Protein AF-A0AA40DR98-F1 (afdb_monomer_lite)

Radius of gyration: 27.84 Å; chains: 1; bounding box: 82×100×52 Å

Organism: NCBI:txid314023

Secondary structure (DSSP, 8-state):
-HHHHHHHHTT--EEEEEESSPP--GGG--SS-TTSBPPHHHHHHHHHHHHHHHHHHHHTTS-SS-TTEEEEEEE----TTT-STTSSPPEEEEPPPP---EEEEEETTTTEEEEEE----------SS-PPP-STT-EEEEEEE--TTHHHHTTTS----GGGGS-TTEEETT-SSPPPTT-TT---BSS---PPPP---PPP-------------------------------

InterPro domains:
  IPR036523 SurE-like phosphatase/nucleotidase superfamily [SSF64167] (2-154)

pLDDT: mean 71.32, std 23.04, range [28.97, 96.5]

Foldseek 3Di:
DVVCQVCLVVQHEEEAEDEPDDDDDPVPAALAAPQQFGDQVVLSVLLVVLQVVLLVVLCVPHDSAPRQKYKYKYFAHAPRNPDPPARFAAAAEAEDQPDQDFDWDQDPVVRDIDTDRDPDGDDDDDPDQHDDDDDRHHMYMYMDGPPPVVVVCPVPDDDPPRVSSRGPSYHYPPDPDTAGSNGNPDDRGSPDDDDPDRPPPDDPDDDDDDDDDDDDDDDDDDDDDDDDDDDDDDD

Structure (mmCIF, N/CA/C/O backbone):
data_AF-A0AA40DR98-F1
#
_entry.id   AF-A0AA40DR98-F1
#
loop_
_atom_site.group_PDB
_atom_site.id
_atom_site.type_symbol
_atom_site.label_atom_id
_atom_site.label_alt_id
_atom_site.label_comp_id
_atom_site.label_asym_id
_atom_site.label_entity_id
_atom_site.label_seq_id
_atom_site.pdbx_PDB_ins_code
_atom_site.Cartn_x
_atom_site.Cartn_y
_atom_site.Cartn_z
_atom_site.occupancy
_atom_site.B_iso_or_equiv
_atom_site.auth_seq_id
_atom_site.auth_comp_id
_atom_site.auth_asym_id
_atom_site.auth_atom_id
_atom_site.pdbx_PDB_model_num
ATOM 1 N N . MET A 1 1 ? 9.062 6.175 1.399 1.00 86.12 1 MET A N 1
ATOM 2 C CA . MET A 1 1 ? 9.626 6.581 0.094 1.00 86.12 1 MET A CA 1
ATOM 3 C C . MET A 1 1 ? 11.130 6.383 -0.009 1.00 86.12 1 MET A C 1
ATOM 5 O O . MET A 1 1 ? 11.514 5.506 -0.759 1.00 86.12 1 MET A O 1
ATOM 9 N N . GLY A 1 2 ? 11.994 7.099 0.726 1.00 90.69 2 GLY A N 1
ATOM 10 C CA . GLY A 1 2 ? 13.457 7.000 0.524 1.00 90.69 2 GLY A CA 1
ATOM 11 C C . GLY A 1 2 ? 14.035 5.572 0.543 1.00 90.69 2 GLY A C 1
ATOM 12 O O . GLY A 1 2 ? 14.784 5.201 -0.352 1.00 90.69 2 GLY A O 1
ATOM 13 N N . ALA A 1 3 ? 13.613 4.730 1.494 1.00 93.44 3 ALA A N 1
ATOM 14 C CA . ALA A 1 3 ? 14.023 3.319 1.531 1.00 93.44 3 ALA A CA 1
ATOM 15 C C . ALA A 1 3 ? 13.576 2.524 0.288 1.00 93.44 3 ALA A C 1
ATOM 17 O O . ALA A 1 3 ? 14.312 1.679 -0.212 1.00 93.44 3 ALA A O 1
ATOM 18 N N . THR A 1 4 ? 12.383 2.825 -0.228 1.00 94.88 4 THR A N 1
ATOM 19 C CA . THR A 1 4 ? 11.811 2.223 -1.437 1.00 94.88 4 THR A CA 1
ATOM 20 C C . THR A 1 4 ? 12.650 2.574 -2.665 1.00 94.88 4 THR A C 1
ATOM 22 O O . THR A 1 4 ? 12.969 1.679 -3.437 1.00 94.88 4 THR A O 1
ATOM 25 N N . TYR A 1 5 ? 13.083 3.834 -2.801 1.00 92.69 5 TYR A N 1
ATOM 26 C CA . TYR A 1 5 ? 13.987 4.263 -3.878 1.00 92.69 5 TYR A CA 1
ATOM 27 C C . TYR A 1 5 ? 15.291 3.456 -3.872 1.00 92.69 5 TYR A C 1
ATOM 29 O O . TYR A 1 5 ? 15.630 2.817 -4.862 1.00 92.69 5 TYR A O 1
ATOM 37 N N . VAL A 1 6 ? 15.968 3.408 -2.721 1.00 95.25 6 VAL A N 1
ATOM 38 C CA . VAL A 1 6 ? 17.253 2.703 -2.576 1.00 95.25 6 VAL A CA 1
ATOM 39 C C . VAL A 1 6 ? 17.121 1.199 -2.846 1.00 95.25 6 VAL A C 1
ATOM 41 O O . VAL A 1 6 ? 18.038 0.581 -3.383 1.00 95.25 6 VAL A O 1
ATOM 44 N N . ALA A 1 7 ? 15.998 0.582 -2.469 1.00 95.00 7 ALA A N 1
ATOM 45 C CA . ALA A 1 7 ? 15.740 -0.824 -2.770 1.00 95.00 7 ALA A CA 1
ATOM 46 C C . ALA A 1 7 ? 15.598 -1.061 -4.283 1.00 95.00 7 ALA A C 1
ATOM 48 O O . ALA A 1 7 ? 16.242 -1.961 -4.826 1.00 95.00 7 ALA A O 1
ATOM 49 N N . ILE A 1 8 ? 14.825 -0.216 -4.966 1.00 93.19 8 ILE A N 1
ATOM 50 C CA . ILE A 1 8 ? 14.580 -0.325 -6.410 1.00 93.19 8 ILE A CA 1
ATOM 51 C C . ILE A 1 8 ? 15.863 -0.100 -7.210 1.00 93.19 8 ILE A C 1
ATOM 53 O O . ILE A 1 8 ? 16.126 -0.854 -8.143 1.00 93.19 8 ILE A O 1
ATOM 57 N N . GLU A 1 9 ? 16.698 0.866 -6.819 1.00 90.81 9 GLU A N 1
ATOM 58 C CA . GLU A 1 9 ? 18.019 1.096 -7.431 1.00 90.81 9 GLU A CA 1
ATOM 59 C C . GLU A 1 9 ? 18.951 -0.118 -7.314 1.00 90.81 9 GLU A C 1
ATOM 61 O O . GLU A 1 9 ? 19.861 -0.294 -8.120 1.00 90.81 9 GLU A O 1
ATOM 66 N N . ARG A 1 10 ? 18.715 -0.990 -6.328 1.00 92.06 10 ARG A N 1
ATOM 67 C CA . ARG A 1 10 ? 19.431 -2.263 -6.151 1.00 92.06 10 ARG A CA 1
ATOM 68 C C . ARG A 1 10 ? 18.740 -3.440 -6.843 1.00 92.06 10 ARG A C 1
ATOM 70 O O . ARG A 1 10 ? 19.073 -4.590 -6.569 1.00 92.06 10 ARG A O 1
ATOM 77 N N . GLY A 1 11 ? 17.759 -3.172 -7.701 1.00 89.81 11 GLY A N 1
ATOM 78 C CA . GLY A 1 11 ? 16.996 -4.186 -8.422 1.00 89.81 11 GLY A CA 1
ATOM 79 C C . GLY A 1 11 ? 16.003 -4.962 -7.552 1.00 89.81 11 GLY A C 1
ATOM 80 O O . GLY A 1 11 ? 15.489 -5.987 -8.010 1.00 89.81 11 GLY A O 1
ATOM 81 N N . ILE A 1 12 ? 15.722 -4.500 -6.326 1.00 93.12 12 ILE A N 1
ATOM 82 C CA . ILE A 1 12 ? 14.797 -5.139 -5.382 1.00 93.12 12 ILE A CA 1
ATOM 83 C C . ILE A 1 12 ? 13.414 -4.481 -5.522 1.00 93.12 12 ILE A C 1
ATOM 85 O O . ILE A 1 12 ? 13.303 -3.271 -5.317 1.00 93.12 12 ILE A O 1
ATOM 89 N N . PRO A 1 13 ? 12.345 -5.238 -5.840 1.00 92.44 13 PRO A N 1
ATOM 90 C CA . PRO A 1 13 ? 11.000 -4.675 -5.913 1.00 92.44 13 PRO A CA 1
ATOM 91 C C . PRO A 1 13 ? 10.584 -4.146 -4.539 1.00 92.44 13 PRO A C 1
ATOM 93 O O . PRO A 1 13 ? 10.765 -4.821 -3.523 1.00 92.44 13 PRO A O 1
ATOM 96 N N . ALA A 1 14 ? 10.018 -2.941 -4.499 1.00 95.06 14 ALA A N 1
ATOM 97 C CA . ALA A 1 14 ? 9.659 -2.301 -3.242 1.00 95.06 14 ALA A CA 1
ATOM 98 C C . ALA A 1 14 ? 8.331 -1.546 -3.329 1.00 95.06 14 ALA A C 1
ATOM 100 O O . ALA A 1 14 ? 7.977 -0.960 -4.354 1.00 95.06 14 ALA A O 1
ATOM 101 N N . MET A 1 15 ? 7.624 -1.540 -2.199 1.00 95.44 15 MET A N 1
ATOM 102 C CA . MET A 1 15 ? 6.366 -0.830 -2.008 1.00 95.44 15 MET A CA 1
ATOM 103 C C . MET A 1 15 ? 6.471 0.085 -0.787 1.00 95.44 15 MET A C 1
ATOM 105 O O . MET A 1 15 ? 7.082 -0.278 0.220 1.00 95.44 15 MET A O 1
ATOM 109 N N . ALA A 1 16 ? 5.906 1.283 -0.881 1.00 95.06 16 ALA A N 1
ATOM 110 C CA . ALA A 1 16 ? 5.789 2.222 0.223 1.00 95.06 16 ALA A CA 1
ATOM 111 C C . ALA A 1 16 ? 4.323 2.372 0.616 1.00 95.06 16 ALA A C 1
ATOM 113 O O . ALA A 1 16 ? 3.483 2.592 -0.250 1.00 95.06 16 ALA A O 1
ATOM 114 N N . PHE A 1 17 ? 4.043 2.318 1.914 1.00 93.88 17 PHE A N 1
ATOM 115 C CA . PHE A 1 17 ? 2.710 2.552 2.452 1.00 93.88 17 PHE A CA 1
ATOM 116 C C . PHE A 1 17 ? 2.684 3.853 3.243 1.00 93.88 17 PHE A C 1
ATOM 118 O O . PHE A 1 17 ? 3.580 4.120 4.049 1.00 93.88 17 PHE A O 1
ATOM 125 N N . TRP A 1 18 ? 1.635 4.626 3.023 1.00 89.81 18 TRP A N 1
ATOM 126 C CA . TRP A 1 18 ? 1.213 5.749 3.838 1.00 89.81 18 TRP A CA 1
ATOM 127 C C . TRP A 1 18 ? -0.181 5.447 4.391 1.00 89.81 18 TRP A C 1
ATOM 129 O O . TRP A 1 18 ? -0.973 4.764 3.745 1.00 89.81 18 TRP A O 1
ATOM 139 N N . THR A 1 19 ? -0.487 5.935 5.588 1.00 88.69 19 THR A N 1
ATOM 140 C CA . THR A 1 19 ? -1.820 5.822 6.189 1.00 88.69 19 THR A CA 1
ATOM 141 C C . THR A 1 19 ? -2.225 7.148 6.811 1.00 88.69 19 THR A C 1
ATOM 143 O O . THR A 1 19 ? -1.376 7.896 7.295 1.00 88.69 19 THR A O 1
ATOM 146 N N . GLY A 1 20 ? -3.525 7.446 6.780 1.00 83.12 20 GLY A N 1
ATOM 147 C CA . GLY A 1 20 ? -4.096 8.605 7.463 1.00 83.12 20 GLY A CA 1
ATOM 148 C C . GLY A 1 20 ? -4.216 8.441 8.982 1.00 83.12 20 GLY A C 1
ATOM 149 O O . GLY A 1 20 ? -4.426 9.439 9.665 1.00 83.12 20 GLY A O 1
ATOM 150 N N . ASN A 1 21 ? -4.120 7.219 9.518 1.00 89.62 21 ASN A N 1
ATOM 151 C CA . ASN A 1 21 ? -4.216 6.967 10.958 1.00 89.62 21 ASN A CA 1
ATOM 152 C C . ASN A 1 21 ? -2.896 7.279 11.684 1.00 89.62 21 ASN A C 1
ATOM 154 O O . ASN A 1 21 ? -1.811 7.085 11.137 1.00 89.62 21 ASN A O 1
ATOM 158 N N . ASP A 1 22 ? -2.996 7.701 12.946 1.00 87.62 22 ASP A N 1
ATOM 159 C CA . ASP A 1 22 ? -1.830 7.969 13.785 1.00 87.62 22 ASP A CA 1
ATOM 160 C C . ASP A 1 22 ? -1.032 6.696 14.091 1.00 87.62 22 ASP A C 1
ATOM 162 O O . ASP A 1 22 ? -1.573 5.595 14.231 1.00 87.62 22 ASP A O 1
ATOM 166 N N . ALA A 1 23 ? 0.283 6.859 14.237 1.00 86.88 23 ALA A N 1
ATOM 167 C CA . ALA A 1 23 ? 1.151 5.779 14.675 1.00 86.88 23 ALA A CA 1
ATOM 168 C C . ALA A 1 23 ? 0.889 5.448 16.151 1.00 86.88 23 ALA A C 1
ATOM 170 O O . ALA A 1 23 ? 0.927 6.328 17.012 1.00 86.88 23 ALA A O 1
ATOM 171 N N . ILE A 1 24 ? 0.703 4.161 16.446 1.00 88.06 24 ILE A N 1
ATOM 172 C CA . ILE A 1 24 ? 0.538 3.648 17.808 1.00 88.06 24 ILE A CA 1
ATOM 173 C C . ILE A 1 24 ? 1.606 2.597 18.124 1.00 88.06 24 ILE A C 1
ATOM 175 O O . ILE A 1 24 ? 2.051 1.871 17.229 1.00 88.06 24 ILE A O 1
ATOM 179 N N . PRO A 1 25 ? 2.057 2.496 19.386 1.00 89.00 25 PRO A N 1
ATOM 180 C CA . PRO A 1 25 ? 2.975 1.441 19.780 1.00 89.00 25 PRO A CA 1
ATOM 181 C C . PRO A 1 25 ? 2.261 0.086 19.762 1.00 89.00 25 PRO A C 1
ATOM 183 O O . PRO A 1 25 ? 1.098 -0.025 20.145 1.00 89.00 25 PRO A O 1
ATOM 186 N N . TYR A 1 26 ? 2.994 -0.969 19.397 1.00 85.88 26 TYR A N 1
ATOM 187 C CA . TYR A 1 26 ? 2.465 -2.338 19.354 1.00 85.88 26 TYR A CA 1
ATOM 188 C C . TYR A 1 26 ? 1.821 -2.779 20.682 1.00 85.88 26 TYR A C 1
ATOM 190 O O . TYR A 1 26 ? 0.834 -3.505 20.684 1.00 85.88 26 TYR A O 1
ATOM 198 N N . SER A 1 27 ? 2.337 -2.305 21.820 1.00 89.38 27 SER A N 1
ATOM 199 C CA . SER A 1 27 ? 1.794 -2.608 23.151 1.00 89.38 27 SER A CA 1
ATOM 200 C C . SER A 1 27 ? 0.415 -2.000 23.431 1.00 89.38 27 SER A C 1
ATOM 202 O O . SER A 1 27 ? -0.204 -2.363 24.425 1.00 89.38 27 SER A O 1
ATOM 204 N N . SER A 1 28 ? -0.049 -1.062 22.603 1.00 86.88 28 SER A N 1
ATOM 205 C CA . SER A 1 28 ? -1.361 -0.413 22.722 1.00 86.88 28 SER A CA 1
ATOM 206 C C . SER A 1 28 ? -2.365 -0.894 21.673 1.00 86.88 28 SER A C 1
ATOM 208 O O . SER A 1 28 ? -3.462 -0.349 21.609 1.00 86.88 28 SER A O 1
ATOM 210 N N . LEU A 1 29 ? -2.003 -1.899 20.866 1.00 86.88 29 LEU A N 1
ATOM 211 C CA . LEU A 1 29 ? -2.920 -2.505 19.907 1.00 86.88 29 LEU A CA 1
ATOM 212 C C . LEU A 1 29 ? -4.030 -3.246 20.641 1.00 86.88 29 LEU A C 1
ATOM 214 O O . LEU A 1 29 ? -3.769 -4.166 21.421 1.00 86.88 29 LEU A O 1
ATOM 218 N N . ASN A 1 30 ? -5.270 -2.885 20.332 1.00 84.75 30 ASN A N 1
ATOM 219 C CA . ASN A 1 30 ? -6.430 -3.618 20.809 1.00 84.75 30 ASN A CA 1
ATOM 220 C C . ASN A 1 30 ? -6.914 -4.603 19.742 1.00 84.75 30 ASN A C 1
ATOM 222 O O . ASN A 1 30 ? -6.863 -4.337 18.544 1.00 84.75 30 ASN A O 1
ATOM 226 N N . SER A 1 31 ? -7.425 -5.758 20.165 1.00 82.75 31 SER A N 1
ATOM 227 C CA . SER A 1 31 ? -8.086 -6.682 19.235 1.00 82.75 31 SER A CA 1
ATOM 228 C C . SER A 1 31 ? -9.417 -6.119 18.733 1.00 82.75 31 SER A C 1
ATOM 230 O O . SER A 1 31 ? -9.789 -6.365 17.588 1.00 82.75 31 SER A O 1
ATOM 232 N N . SER A 1 32 ? -10.101 -5.334 19.571 1.00 87.00 32 SER A N 1
ATOM 233 C CA . SER A 1 32 ? -11.373 -4.687 19.266 1.00 87.00 32 SER A CA 1
ATOM 234 C C . SER A 1 32 ? -11.393 -3.236 19.735 1.00 87.00 32 SER A C 1
ATOM 236 O O . SER A 1 32 ? -10.967 -2.928 20.847 1.00 87.00 32 SER A O 1
ATOM 238 N N . THR A 1 33 ? -11.968 -2.365 18.915 1.00 87.81 33 THR A N 1
ATOM 239 C CA . THR A 1 33 ? -12.304 -0.979 19.237 1.00 87.81 33 THR A CA 1
ATOM 240 C C . THR A 1 33 ? -13.608 -0.904 20.032 1.00 87.81 33 THR A C 1
ATOM 242 O O . THR A 1 33 ? -14.321 -1.903 20.200 1.00 87.81 33 THR A O 1
ATOM 245 N N . LYS A 1 34 ? -13.965 0.302 20.494 1.00 83.88 34 LYS A N 1
ATOM 246 C CA . LYS A 1 34 ? -15.207 0.562 21.251 1.00 83.88 34 LYS A CA 1
ATOM 247 C C . LYS A 1 34 ? -16.479 0.180 20.495 1.00 83.88 34 LYS A C 1
ATOM 249 O O . LYS A 1 34 ? -17.479 -0.152 21.123 1.00 83.88 34 LYS A O 1
ATOM 254 N N . VAL A 1 35 ? -16.439 0.239 19.168 1.00 85.44 35 VAL A N 1
ATOM 255 C CA . VAL A 1 35 ? -17.573 -0.066 18.285 1.00 85.44 35 VAL A CA 1
ATOM 256 C C . VAL A 1 35 ? -17.555 -1.514 17.770 1.00 85.44 35 VAL A C 1
ATOM 258 O O . VAL A 1 35 ? -18.414 -1.890 16.981 1.00 85.44 35 VAL A O 1
ATOM 261 N N . GLY A 1 36 ? -16.619 -2.350 18.240 1.00 87.50 36 GLY A N 1
ATOM 262 C CA . GLY A 1 36 ? -16.585 -3.789 17.941 1.00 87.50 36 GLY A CA 1
ATOM 263 C C . GLY A 1 36 ? -15.813 -4.183 16.674 1.00 87.50 36 GLY A C 1
ATOM 264 O O . GLY A 1 36 ? -15.877 -5.344 16.253 1.00 87.50 36 GLY A O 1
ATOM 265 N N . PHE A 1 37 ? -15.087 -3.247 16.059 1.00 91.44 37 PHE A N 1
ATOM 266 C CA . PHE A 1 37 ? -14.233 -3.499 14.894 1.00 91.44 37 PHE A CA 1
ATOM 267 C C . PHE A 1 37 ? -12.783 -3.729 15.296 1.00 91.44 37 PHE A C 1
ATOM 269 O O . PHE A 1 37 ? -12.396 -3.479 16.429 1.00 91.44 37 PHE A O 1
ATOM 276 N N . GLN A 1 38 ? -11.966 -4.214 14.370 1.00 92.38 38 GLN A N 1
ATOM 277 C CA . GLN A 1 38 ? -10.522 -4.288 14.573 1.00 92.38 38 GLN A CA 1
ATOM 278 C C . GLN A 1 38 ? -9.898 -2.896 14.682 1.00 92.38 38 GLN A C 1
ATOM 280 O O . GLN A 1 38 ? -10.357 -1.939 14.052 1.00 92.38 38 GLN A O 1
ATOM 285 N N . ASP A 1 39 ? -8.812 -2.812 15.444 1.00 92.69 39 ASP A N 1
ATOM 286 C CA . ASP A 1 39 ? -7.991 -1.608 15.556 1.00 92.69 39 ASP A CA 1
ATOM 287 C C . ASP A 1 39 ? -7.517 -1.123 14.164 1.00 92.69 39 ASP A C 1
ATOM 289 O O . ASP A 1 39 ? -7.130 -1.953 13.324 1.00 92.69 39 ASP A O 1
ATOM 293 N N . PRO A 1 40 ? -7.538 0.198 13.889 1.00 93.50 40 PRO A N 1
ATOM 294 C CA . PRO A 1 40 ? -7.115 0.762 12.608 1.00 93.50 40 PRO A CA 1
ATOM 295 C C . PRO A 1 40 ? -5.734 0.299 12.140 1.00 93.50 40 PRO A C 1
ATOM 297 O O . PRO A 1 40 ? -5.535 0.048 10.949 1.00 93.50 40 PRO A O 1
ATOM 300 N N . ALA A 1 41 ? -4.768 0.149 13.049 1.00 93.06 41 ALA A N 1
ATOM 301 C CA . ALA A 1 41 ? -3.430 -0.320 12.706 1.00 93.06 41 ALA A CA 1
ATOM 302 C C . ALA A 1 41 ? -3.442 -1.796 12.275 1.00 93.06 41 ALA A C 1
ATOM 304 O O . ALA A 1 41 ? -2.721 -2.171 11.347 1.00 93.06 41 ALA A O 1
ATOM 305 N N . THR A 1 42 ? -4.312 -2.616 12.875 1.00 93.31 42 THR A N 1
ATOM 306 C CA . THR A 1 42 ? -4.533 -4.008 12.447 1.00 93.31 42 THR A CA 1
ATOM 307 C C . THR A 1 42 ? -5.127 -4.056 11.041 1.00 93.31 42 THR A C 1
ATOM 309 O O . THR A 1 42 ? -4.632 -4.797 10.188 1.00 93.31 42 THR A O 1
ATOM 312 N N . ILE A 1 43 ? -6.143 -3.236 10.761 1.00 94.12 43 ILE A N 1
ATOM 313 C CA . ILE A 1 43 ? -6.765 -3.149 9.430 1.00 94.12 43 ILE A CA 1
ATOM 314 C C . ILE A 1 43 ? -5.740 -2.686 8.387 1.00 94.12 43 ILE A C 1
ATOM 316 O O . ILE A 1 43 ? -5.589 -3.335 7.351 1.00 94.12 43 ILE A O 1
ATOM 320 N N . ASN A 1 44 ? -4.970 -1.635 8.679 1.00 94.38 44 ASN A N 1
ATOM 321 C CA . ASN A 1 44 ? -3.922 -1.129 7.788 1.00 94.38 44 ASN A CA 1
ATOM 322 C C . ASN A 1 44 ? -2.834 -2.179 7.507 1.00 94.38 44 ASN A C 1
ATOM 324 O O . ASN A 1 44 ? -2.433 -2.361 6.357 1.00 94.38 44 ASN A O 1
ATOM 328 N N . GLY A 1 45 ? -2.395 -2.929 8.523 1.00 94.19 45 GLY A N 1
ATOM 329 C CA . GLY A 1 45 ? -1.441 -4.029 8.348 1.00 94.19 45 GLY A CA 1
ATOM 330 C C . GLY A 1 45 ? -1.992 -5.169 7.482 1.00 94.19 45 GLY A C 1
ATOM 331 O O . GLY A 1 45 ? -1.289 -5.707 6.618 1.00 94.19 45 GLY A O 1
ATOM 332 N N . ARG A 1 46 ? -3.272 -5.516 7.654 1.00 95.38 46 ARG A N 1
ATOM 333 C CA . ARG A 1 46 ? -3.964 -6.504 6.811 1.00 95.38 46 ARG A CA 1
ATOM 334 C C . ARG A 1 46 ? -4.108 -6.035 5.364 1.00 95.38 46 ARG A C 1
ATOM 336 O O . ARG A 1 46 ? -3.876 -6.826 4.457 1.00 95.38 46 ARG A O 1
ATOM 343 N N . LEU A 1 47 ? -4.439 -4.766 5.135 1.00 95.81 47 LEU A N 1
ATOM 344 C CA . LEU A 1 47 ? -4.513 -4.182 3.792 1.00 95.81 47 LEU A CA 1
ATOM 345 C C . LEU A 1 47 ? -3.147 -4.229 3.103 1.00 95.81 47 LEU A C 1
ATOM 347 O O . LEU A 1 47 ? -3.038 -4.718 1.978 1.00 95.81 47 LEU A O 1
ATOM 351 N N . ALA A 1 48 ? -2.097 -3.787 3.799 1.00 96.50 48 ALA A N 1
ATOM 352 C CA . ALA A 1 48 ? -0.740 -3.770 3.267 1.00 96.50 48 ALA A CA 1
ATOM 353 C C . ALA A 1 48 ? -0.241 -5.176 2.904 1.00 96.50 48 ALA A C 1
ATOM 355 O O . ALA A 1 48 ? 0.264 -5.401 1.802 1.00 96.50 48 ALA A O 1
ATOM 356 N N . SER A 1 49 ? -0.428 -6.140 3.810 1.00 96.00 49 SER A N 1
ATOM 357 C CA . SER A 1 49 ? -0.056 -7.535 3.561 1.00 96.00 49 SER A CA 1
ATOM 358 C C . SER A 1 49 ? -0.867 -8.157 2.426 1.00 96.00 49 SER A C 1
ATOM 360 O O . SER A 1 49 ? -0.275 -8.806 1.566 1.00 96.00 49 SER A O 1
ATOM 362 N N . ASN A 1 50 ? -2.181 -7.928 2.363 1.00 96.19 50 ASN A N 1
ATOM 363 C CA . ASN A 1 50 ? -3.013 -8.485 1.298 1.00 96.19 50 ASN A CA 1
ATOM 364 C C . ASN A 1 50 ? -2.616 -7.945 -0.081 1.00 96.19 50 ASN A C 1
ATOM 366 O O . ASN A 1 50 ? -2.495 -8.713 -1.033 1.00 96.19 50 ASN A O 1
ATOM 370 N N . LEU A 1 51 ? -2.335 -6.642 -0.184 1.00 96.06 51 LEU A N 1
ATOM 371 C CA . LEU A 1 51 ? -1.867 -6.051 -1.433 1.00 96.06 51 LEU A CA 1
ATOM 372 C C . LEU A 1 51 ? -0.499 -6.604 -1.846 1.00 96.06 51 LEU A C 1
ATOM 374 O O . LEU A 1 51 ? -0.325 -7.003 -2.996 1.00 96.06 51 LEU A O 1
ATOM 378 N N . ALA A 1 52 ? 0.457 -6.687 -0.917 1.00 95.94 52 ALA A N 1
ATOM 379 C CA . ALA A 1 52 ? 1.769 -7.268 -1.197 1.00 95.94 52 ALA A CA 1
ATOM 380 C C . ALA A 1 52 ? 1.653 -8.723 -1.686 1.00 95.94 52 ALA A C 1
ATOM 382 O O . ALA A 1 52 ? 2.272 -9.091 -2.685 1.00 95.94 52 ALA A O 1
ATOM 383 N N . GLN A 1 53 ? 0.812 -9.532 -1.035 1.00 95.44 53 GLN A N 1
ATOM 384 C CA . GLN A 1 53 ? 0.543 -10.908 -1.456 1.00 95.44 53 GLN A CA 1
ATOM 385 C C . GLN A 1 53 ? -0.126 -10.976 -2.830 1.00 95.44 53 GLN A C 1
ATOM 387 O O . GLN A 1 53 ? 0.218 -11.847 -3.623 1.00 95.44 53 GLN A O 1
ATOM 392 N N . ALA A 1 54 ? -1.023 -10.044 -3.158 1.00 95.50 54 ALA A N 1
ATOM 393 C CA . ALA A 1 54 ? -1.649 -9.988 -4.476 1.00 95.50 54 ALA A CA 1
ATOM 394 C C . ALA A 1 54 ? -0.620 -9.747 -5.595 1.00 95.50 54 ALA A C 1
ATOM 396 O O . ALA A 1 54 ? -0.683 -10.405 -6.634 1.00 95.50 54 ALA A O 1
ATOM 397 N N . PHE A 1 55 ? 0.360 -8.865 -5.375 1.00 94.94 55 PHE A N 1
ATOM 398 C CA . PHE A 1 55 ? 1.475 -8.664 -6.309 1.00 94.94 55 PHE A CA 1
ATOM 399 C C . PHE A 1 55 ? 2.365 -9.910 -6.427 1.00 94.94 55 PHE A C 1
ATOM 401 O O . PHE A 1 55 ? 2.703 -10.316 -7.537 1.00 94.94 55 PHE A O 1
ATOM 408 N N . ILE A 1 56 ? 2.707 -10.555 -5.307 1.00 94.31 56 ILE A N 1
ATOM 409 C CA . ILE A 1 56 ? 3.503 -11.796 -5.304 1.00 94.31 56 ILE A CA 1
ATOM 410 C C . ILE A 1 56 ? 2.777 -12.914 -6.065 1.00 94.31 56 ILE A C 1
ATOM 412 O O . ILE A 1 56 ? 3.375 -13.586 -6.903 1.00 94.31 56 ILE A O 1
ATOM 416 N N . ALA A 1 57 ? 1.479 -13.092 -5.815 1.00 94.56 57 ALA A N 1
ATOM 417 C CA . ALA A 1 57 ? 0.661 -14.096 -6.486 1.00 94.56 57 ALA A CA 1
ATOM 418 C C . ALA A 1 57 ? 0.547 -13.825 -7.993 1.00 94.56 57 ALA A C 1
ATOM 420 O O . ALA A 1 57 ? 0.678 -14.748 -8.794 1.00 94.56 57 ALA A O 1
ATOM 421 N N . LYS A 1 58 ? 0.360 -12.558 -8.389 1.00 92.88 58 LYS A N 1
ATOM 422 C CA . LYS A 1 58 ? 0.326 -12.136 -9.797 1.00 92.88 58 LYS A CA 1
ATOM 423 C C . LYS A 1 58 ? 1.641 -12.429 -10.522 1.00 92.88 58 LYS A C 1
ATOM 425 O O . LYS A 1 58 ? 1.601 -12.780 -11.697 1.00 92.88 58 LYS A O 1
ATOM 430 N N . ALA A 1 59 ? 2.770 -12.305 -9.826 1.00 91.81 59 ALA A N 1
ATOM 431 C CA . ALA A 1 59 ? 4.091 -12.607 -10.366 1.00 91.81 59 ALA A CA 1
ATOM 432 C C . ALA A 1 59 ? 4.291 -14.103 -10.646 1.00 91.81 59 ALA A C 1
ATOM 434 O O . ALA A 1 59 ? 5.039 -14.454 -11.545 1.00 91.81 59 ALA A O 1
ATOM 435 N N . ASN A 1 60 ? 3.626 -14.992 -9.897 1.00 92.12 60 ASN A N 1
ATOM 436 C CA . ASN A 1 60 ? 3.644 -16.441 -10.131 1.00 92.12 60 ASN A CA 1
ATOM 437 C C . ASN A 1 60 ? 5.063 -17.045 -10.274 1.00 92.12 60 ASN A C 1
ATOM 439 O O . ASN A 1 60 ? 5.317 -17.884 -11.134 1.00 92.12 60 ASN A O 1
ATOM 443 N N . GLY A 1 61 ? 6.000 -16.603 -9.428 1.00 90.38 61 GLY A N 1
ATOM 444 C CA . GLY A 1 61 ? 7.403 -17.039 -9.457 1.00 90.38 61 GLY A CA 1
ATOM 445 C C . GLY A 1 61 ? 8.322 -16.189 -10.341 1.00 90.38 61 GLY A C 1
ATOM 446 O O . GLY A 1 61 ? 9.540 -16.279 -10.186 1.00 90.38 61 GLY A O 1
ATOM 447 N N . ASP A 1 62 ? 7.763 -15.323 -11.189 1.00 90.44 62 ASP A N 1
ATOM 448 C CA . ASP A 1 62 ? 8.512 -14.293 -11.905 1.00 90.44 62 ASP A CA 1
ATOM 449 C C . ASP A 1 62 ? 8.788 -13.070 -11.013 1.00 90.44 62 ASP A C 1
ATOM 451 O O . ASP A 1 62 ? 8.456 -13.001 -9.824 1.00 90.44 62 ASP A O 1
ATOM 455 N N . ARG A 1 63 ? 9.439 -12.064 -11.598 1.00 87.62 63 ARG A N 1
ATOM 456 C CA . ARG A 1 63 ? 9.731 -10.796 -10.932 1.00 87.62 63 ARG A CA 1
ATOM 457 C C . ARG A 1 63 ? 8.427 -10.051 -10.596 1.00 87.62 63 ARG A C 1
ATOM 459 O O . ARG A 1 63 ? 7.611 -9.797 -11.472 1.00 87.62 63 ARG A O 1
ATOM 466 N N . VAL A 1 64 ? 8.283 -9.633 -9.333 1.00 91.94 64 VAL A N 1
ATOM 467 C CA . VAL A 1 64 ? 7.063 -8.984 -8.800 1.00 91.94 64 VAL A CA 1
ATOM 468 C C . VAL A 1 64 ? 6.730 -7.650 -9.473 1.00 91.94 64 VAL A C 1
ATOM 470 O O . VAL A 1 64 ? 5.567 -7.345 -9.715 1.00 91.94 64 VAL A O 1
ATOM 473 N N . LEU A 1 65 ? 7.752 -6.851 -9.770 1.00 89.62 65 LEU A N 1
ATOM 474 C CA . LEU A 1 65 ? 7.641 -5.586 -10.494 1.00 89.62 65 LEU A CA 1
ATOM 475 C C . LEU A 1 65 ? 8.787 -5.497 -11.499 1.00 89.62 65 LEU A C 1
ATOM 477 O O . LEU A 1 65 ? 9.871 -5.995 -11.189 1.00 89.62 65 LEU A O 1
ATOM 481 N N . PRO A 1 66 ? 8.611 -4.840 -12.656 1.00 87.25 66 PRO A N 1
ATOM 482 C CA . PRO A 1 66 ? 9.712 -4.608 -13.579 1.00 87.25 66 PRO A CA 1
ATOM 483 C C . PRO A 1 66 ? 10.872 -3.867 -12.900 1.00 87.25 66 PRO A C 1
ATOM 485 O O . PRO A 1 66 ? 10.696 -3.143 -11.919 1.00 87.25 66 PRO A O 1
ATOM 488 N N . GLU A 1 67 ? 12.083 -4.059 -13.410 1.00 85.69 67 GLU A N 1
ATOM 489 C CA . GLU A 1 67 ? 13.264 -3.400 -12.855 1.00 85.69 67 GLU A CA 1
ATOM 490 C C . GLU A 1 67 ? 13.154 -1.875 -12.961 1.00 85.69 67 GLU A C 1
ATOM 492 O O . GLU A 1 67 ? 12.713 -1.342 -13.979 1.00 85.69 67 GLU A O 1
ATOM 497 N N . GLY A 1 68 ? 13.525 -1.173 -11.889 1.00 86.31 68 GLY A N 1
ATOM 498 C CA . GLY A 1 68 ? 13.380 0.278 -11.807 1.00 86.31 68 GLY A CA 1
ATOM 499 C C . GLY A 1 68 ? 11.975 0.760 -11.437 1.00 86.31 68 GLY A C 1
ATOM 500 O O . GLY A 1 68 ? 11.785 1.970 -11.346 1.00 86.31 68 GLY A O 1
ATOM 501 N N . TYR A 1 69 ? 11.006 -0.132 -11.194 1.00 88.25 69 TYR A N 1
ATOM 502 C CA . TYR A 1 69 ? 9.643 0.237 -10.797 1.00 88.25 69 TYR A CA 1
ATOM 503 C C . TYR A 1 69 ? 9.380 -0.004 -9.310 1.00 88.25 69 TYR A C 1
ATOM 505 O O . TYR A 1 69 ? 9.878 -0.953 -8.701 1.00 88.25 69 TYR A O 1
ATOM 513 N N . GLY A 1 70 ? 8.539 0.854 -8.744 1.00 91.81 70 GLY A N 1
ATOM 514 C CA . GLY A 1 70 ? 8.046 0.775 -7.378 1.00 91.81 70 GLY A CA 1
ATOM 515 C C . GLY A 1 70 ? 6.569 1.100 -7.284 1.00 91.81 70 GLY A C 1
ATOM 516 O O . GLY A 1 70 ? 5.972 1.627 -8.222 1.00 91.81 70 GLY A O 1
ATOM 517 N N . VAL A 1 71 ? 5.984 0.809 -6.126 1.00 92.56 71 VAL A N 1
ATOM 518 C CA . VAL A 1 71 ? 4.579 1.120 -5.840 1.00 92.56 71 VAL A CA 1
ATOM 519 C C . VAL A 1 71 ? 4.482 1.983 -4.587 1.00 92.56 71 VAL A C 1
ATOM 521 O O . VAL A 1 71 ? 5.131 1.700 -3.580 1.00 92.56 71 VAL A O 1
ATOM 524 N N . THR A 1 72 ? 3.677 3.036 -4.627 1.00 92.75 72 THR A N 1
ATOM 525 C CA . THR A 1 72 ? 3.234 3.773 -3.442 1.00 92.75 72 THR A CA 1
ATOM 526 C C . THR A 1 72 ? 1.763 3.514 -3.203 1.00 92.75 72 THR A C 1
ATOM 528 O O . THR A 1 72 ? 0.984 3.364 -4.144 1.00 92.75 72 THR A O 1
ATOM 531 N N . VAL A 1 73 ? 1.390 3.441 -1.934 1.00 92.38 73 VAL A N 1
ATOM 532 C CA . VAL A 1 73 ? 0.031 3.137 -1.515 1.00 92.38 73 VAL A CA 1
ATOM 533 C C . VAL A 1 73 ? -0.374 4.120 -0.435 1.00 92.38 73 VAL A C 1
ATOM 535 O O . VAL A 1 73 ? 0.237 4.129 0.633 1.00 92.38 73 VAL A O 1
ATOM 538 N N . ASP A 1 74 ? -1.419 4.894 -0.696 1.00 90.56 74 ASP A N 1
ATOM 539 C CA . ASP A 1 74 ? -2.018 5.791 0.285 1.00 90.56 74 ASP A CA 1
ATOM 540 C C . ASP A 1 74 ? -3.297 5.146 0.818 1.00 90.56 74 ASP A C 1
ATOM 542 O O . ASP A 1 74 ? -4.315 5.049 0.127 1.00 90.56 74 ASP A O 1
ATOM 546 N N . LEU A 1 75 ? -3.231 4.655 2.054 1.00 91.62 75 LEU A N 1
ATOM 547 C CA . LEU A 1 75 ? -4.381 4.131 2.777 1.00 91.62 75 LEU A CA 1
ATOM 548 C C . LEU A 1 75 ? -5.170 5.301 3.393 1.00 91.62 75 LEU A C 1
ATOM 550 O O . LEU A 1 75 ? -4.563 6.194 3.997 1.00 91.62 75 LEU A O 1
ATOM 554 N N . PRO A 1 76 ? -6.511 5.317 3.268 1.00 89.69 76 PRO A N 1
ATOM 555 C CA . PRO A 1 76 ? -7.329 6.364 3.861 1.00 89.69 76 PRO A CA 1
ATOM 556 C C . PRO A 1 76 ? -7.333 6.246 5.388 1.00 89.69 76 PRO A C 1
ATOM 558 O O . PRO A 1 76 ? -6.876 5.260 5.965 1.00 89.69 76 PRO A O 1
ATOM 561 N N . TYR A 1 77 ? -7.891 7.256 6.050 1.00 91.31 77 TYR A N 1
ATOM 562 C CA . TYR A 1 77 ? -8.158 7.173 7.480 1.00 91.31 77 TYR A CA 1
ATOM 563 C C . TYR A 1 77 ? -9.209 6.087 7.755 1.00 91.31 77 TYR A C 1
ATOM 565 O O . TYR A 1 77 ? -10.367 6.222 7.357 1.00 91.31 77 TYR A O 1
ATOM 573 N N . ILE A 1 78 ? -8.809 5.020 8.444 1.00 92.69 78 ILE A N 1
ATOM 574 C CA . ILE A 1 78 ? -9.711 3.950 8.876 1.00 92.69 78 ILE A CA 1
ATOM 575 C C . ILE A 1 78 ? -10.515 4.434 10.085 1.00 92.69 78 ILE A C 1
ATOM 577 O O . ILE A 1 78 ? -9.935 4.833 11.096 1.00 92.69 78 ILE A O 1
ATOM 581 N N . THR A 1 79 ? -11.845 4.393 9.990 1.00 92.12 79 THR A N 1
ATOM 582 C CA . THR A 1 79 ? -12.771 4.952 10.995 1.00 92.12 79 THR A CA 1
ATOM 583 C C . THR A 1 79 ? -13.201 3.942 12.056 1.00 92.12 79 THR A C 1
ATOM 585 O O . THR A 1 79 ? -14.089 4.241 12.848 1.00 92.12 79 THR A O 1
ATOM 588 N N . SER A 1 80 ? -12.574 2.761 12.107 1.00 91.50 80 SER A N 1
ATOM 589 C CA . SER A 1 80 ? -13.015 1.618 12.921 1.00 91.50 80 SER A CA 1
ATOM 590 C C . SER A 1 80 ? -13.064 1.871 14.432 1.00 91.50 80 SER A C 1
ATOM 592 O O . SER A 1 80 ? -13.632 1.062 15.158 1.00 91.50 80 SER A O 1
ATOM 594 N N . GLU A 1 81 ? -12.518 2.984 14.925 1.00 90.50 81 GLU A N 1
ATOM 595 C CA . GLU A 1 81 ? -12.671 3.438 16.313 1.00 90.50 81 GLU A CA 1
ATOM 596 C C . GLU A 1 81 ? -14.057 4.022 16.622 1.00 90.50 81 GLU A C 1
ATOM 598 O O . GLU A 1 81 ? -14.509 3.979 17.769 1.00 90.50 81 GLU A O 1
ATOM 603 N N . THR A 1 82 ? -14.729 4.584 15.615 1.00 90.25 82 THR A N 1
ATOM 604 C CA . THR A 1 82 ? -15.957 5.376 15.778 1.00 90.25 82 THR A CA 1
ATOM 605 C C . THR A 1 82 ? -17.105 4.943 14.868 1.00 90.25 82 THR A C 1
ATOM 607 O O . THR A 1 82 ? -18.257 5.154 15.244 1.00 90.25 82 THR A O 1
ATOM 610 N N . SER A 1 83 ? -16.838 4.343 13.704 1.00 89.12 83 SER A N 1
ATOM 611 C CA . SER A 1 83 ? -17.864 3.916 12.741 1.00 89.12 83 SER A CA 1
ATOM 612 C C . SER A 1 83 ? -17.373 2.815 11.790 1.00 89.12 83 SER A C 1
ATOM 614 O O . SER A 1 83 ? -16.182 2.510 11.718 1.00 89.12 83 SER A O 1
ATOM 616 N N . ASP A 1 84 ? -18.294 2.233 11.020 1.00 88.94 84 ASP A N 1
ATOM 617 C CA . ASP A 1 84 ? -18.011 1.259 9.958 1.00 88.94 84 ASP A CA 1
ATOM 618 C C . ASP A 1 84 ? -17.781 1.888 8.572 1.00 88.94 84 ASP A C 1
ATOM 620 O O . ASP A 1 84 ? -17.469 1.168 7.622 1.00 88.94 84 ASP A O 1
ATOM 624 N N . GLU A 1 85 ? -17.868 3.221 8.467 1.00 88.56 85 GLU A N 1
ATOM 625 C CA . GLU A 1 85 ? -17.841 3.976 7.205 1.00 88.56 85 GLU A CA 1
ATOM 626 C C . GLU A 1 85 ? -16.591 3.718 6.356 1.00 88.56 85 GLU A C 1
ATOM 628 O O . GLU A 1 85 ? -16.678 3.684 5.127 1.00 88.56 85 GLU A O 1
ATOM 633 N N . CYS A 1 86 ? -15.429 3.538 6.993 1.00 90.06 86 CYS A N 1
ATOM 634 C CA . CYS A 1 86 ? -14.207 3.166 6.302 1.00 90.06 86 CYS A CA 1
ATOM 635 C C . CYS A 1 86 ? -13.387 2.122 7.052 1.00 90.06 86 CYS A C 1
ATOM 637 O O . CYS A 1 86 ? -12.527 2.433 7.873 1.00 90.06 86 CYS A O 1
ATOM 639 N N . THR A 1 87 ? -13.655 0.859 6.736 1.00 91.62 87 THR A N 1
ATOM 640 C CA . THR A 1 87 ? -13.058 -0.310 7.401 1.00 91.62 87 THR A CA 1
ATOM 641 C C . THR A 1 87 ? -12.482 -1.339 6.424 1.00 91.62 87 THR A C 1
ATOM 643 O O . THR A 1 87 ? -11.686 -2.188 6.819 1.00 91.62 87 THR A O 1
ATOM 646 N N . ASN A 1 88 ? -12.843 -1.251 5.140 1.00 93.69 88 ASN A N 1
ATOM 647 C CA . ASN A 1 88 ? -12.337 -2.111 4.070 1.00 93.69 88 ASN A CA 1
ATOM 648 C C . ASN A 1 88 ? -12.224 -1.333 2.738 1.00 93.69 88 ASN A C 1
ATOM 650 O O . ASN A 1 88 ? -12.958 -1.627 1.791 1.00 93.69 88 ASN A O 1
ATOM 654 N N . PRO A 1 89 ? -11.356 -0.305 2.662 1.00 92.25 89 PRO A N 1
ATOM 655 C CA . PRO A 1 89 ? -11.215 0.521 1.466 1.00 92.25 89 PRO A CA 1
ATOM 656 C C . PRO A 1 89 ? -10.742 -0.308 0.257 1.00 92.25 89 PRO A C 1
ATOM 658 O O . PRO A 1 89 ? -9.785 -1.074 0.390 1.00 92.25 89 PRO A O 1
ATOM 661 N N . PRO A 1 90 ? -11.374 -0.183 -0.925 1.00 92.81 90 PRO A N 1
ATOM 662 C CA . PRO A 1 90 ? -10.875 -0.749 -2.177 1.00 92.81 90 PRO A CA 1
ATOM 663 C C . PRO A 1 90 ? -9.526 -0.157 -2.575 1.00 92.81 90 PRO A C 1
ATOM 665 O O . PRO A 1 90 ? -9.299 1.042 -2.397 1.00 92.81 90 PRO A O 1
ATOM 668 N N . PHE A 1 91 ? -8.682 -0.961 -3.221 1.00 92.62 91 PHE A N 1
ATOM 669 C CA . PHE A 1 91 ? -7.502 -0.448 -3.911 1.00 92.62 91 PHE A CA 1
ATOM 670 C C . PHE A 1 91 ? -7.874 0.052 -5.300 1.00 92.62 91 PHE A C 1
ATOM 672 O O . PHE A 1 91 ? -8.488 -0.671 -6.086 1.00 92.62 91 PHE A O 1
ATOM 679 N N . VAL A 1 92 ? -7.463 1.273 -5.618 1.00 88.81 92 VAL A N 1
ATOM 680 C CA . VAL A 1 92 ? -7.691 1.892 -6.920 1.00 88.81 92 VAL A CA 1
ATOM 681 C C . VAL A 1 92 ? -6.366 2.359 -7.493 1.00 88.81 92 VAL A C 1
ATOM 683 O O . VAL A 1 92 ? -5.592 3.035 -6.820 1.00 88.81 92 VAL A O 1
ATOM 686 N N . LEU A 1 93 ? -6.106 1.989 -8.743 1.00 87.88 93 LEU A N 1
ATOM 687 C CA . LEU A 1 93 ? -4.952 2.449 -9.491 1.00 87.88 93 LEU A CA 1
ATOM 688 C C . LEU A 1 93 ? -5.086 3.955 -9.713 1.00 87.88 93 LEU A C 1
ATOM 690 O O . LEU A 1 93 ? -6.078 4.422 -10.275 1.00 87.88 93 LEU A O 1
ATOM 694 N N . THR A 1 94 ? -4.079 4.694 -9.274 1.00 82.62 94 THR A N 1
ATOM 695 C CA . THR A 1 94 ? -3.968 6.145 -9.395 1.00 82.62 94 THR A CA 1
ATOM 696 C C . THR A 1 94 ? -2.688 6.532 -10.111 1.00 82.62 94 THR A C 1
ATOM 698 O O . THR A 1 94 ? -1.724 5.766 -10.181 1.00 82.62 94 THR A O 1
ATOM 701 N N . ARG A 1 95 ? -2.658 7.759 -10.623 1.00 74.88 95 ARG A N 1
ATOM 702 C CA . ARG A 1 95 ? -1.419 8.428 -11.002 1.00 74.88 95 ARG A CA 1
ATOM 703 C C . ARG A 1 95 ? -1.041 9.418 -9.902 1.00 74.88 95 ARG A C 1
ATOM 705 O O . ARG A 1 95 ? -1.912 10.086 -9.352 1.00 74.88 95 ARG A O 1
ATOM 712 N N . SER A 1 96 ? 0.256 9.553 -9.618 1.00 66.12 96 SER A N 1
ATOM 713 C CA . SER A 1 96 ? 0.731 10.646 -8.765 1.00 66.12 96 SER A CA 1
ATOM 714 C C . SER A 1 96 ? 0.380 11.973 -9.429 1.00 66.12 96 SER A C 1
ATOM 716 O O . SER A 1 96 ? 0.822 12.247 -10.549 1.00 66.12 96 SER A O 1
ATOM 718 N N . THR A 1 97 ? -0.369 12.818 -8.732 1.00 59.53 97 THR A N 1
ATOM 719 C CA . THR A 1 97 ? -0.418 14.240 -9.065 1.00 59.53 97 THR A CA 1
ATOM 720 C C . THR A 1 97 ? 0.943 14.842 -8.737 1.00 59.53 97 THR A C 1
ATOM 722 O O . THR A 1 97 ? 1.588 14.420 -7.771 1.00 59.53 97 THR A O 1
ATOM 725 N N . GLN A 1 98 ? 1.418 15.786 -9.548 1.00 49.31 98 GLN A N 1
ATOM 726 C CA . GLN A 1 98 ? 2.623 16.525 -9.189 1.00 49.31 98 GLN A CA 1
ATOM 727 C C . GLN A 1 98 ? 2.402 17.307 -7.884 1.00 49.31 98 GLN A C 1
ATOM 729 O O . GLN A 1 98 ? 1.275 17.611 -7.494 1.00 49.31 98 GLN A O 1
ATOM 734 N N . ASP A 1 99 ? 3.519 17.546 -7.210 1.00 50.59 99 ASP A N 1
ATOM 735 C CA . ASP A 1 99 ? 3.686 17.948 -5.817 1.00 50.59 99 ASP A CA 1
ATOM 736 C C . ASP A 1 99 ? 2.676 18.987 -5.283 1.00 50.59 99 ASP A C 1
ATOM 738 O O . ASP A 1 99 ? 2.355 19.990 -5.932 1.00 50.59 99 ASP A O 1
ATOM 742 N N . LEU A 1 100 ? 2.267 18.818 -4.020 1.00 48.84 100 LEU A N 1
ATOM 743 C CA . LEU A 1 100 ? 1.715 19.915 -3.222 1.00 48.84 100 LEU A CA 1
ATOM 744 C C . LEU A 1 100 ? 2.883 20.827 -2.839 1.00 48.84 100 LEU A C 1
ATOM 746 O O . LEU A 1 100 ? 3.431 20.731 -1.741 1.00 48.84 100 LEU A O 1
ATOM 750 N N . GLY A 1 101 ? 3.290 21.692 -3.769 1.00 47.09 101 GLY A N 1
ATOM 751 C CA . GLY A 1 101 ? 4.403 22.613 -3.570 1.00 47.09 101 GLY A CA 1
ATOM 752 C C . GLY A 1 101 ? 4.264 23.378 -2.252 1.00 47.09 101 GLY A C 1
ATOM 753 O O . GLY A 1 101 ? 3.360 24.196 -2.071 1.00 47.09 101 GLY A O 1
ATOM 754 N N . VAL A 1 102 ? 5.174 23.120 -1.311 1.00 53.78 102 VAL A N 1
ATOM 755 C CA . VAL A 1 102 ? 5.266 23.901 -0.078 1.00 53.78 102 VAL A CA 1
ATOM 756 C C . VAL A 1 102 ? 5.924 25.226 -0.434 1.00 53.78 102 VAL A C 1
ATOM 758 O O . VAL A 1 102 ? 7.117 25.272 -0.732 1.00 53.78 102 VAL A O 1
ATOM 761 N N . LYS A 1 103 ? 5.169 26.326 -0.385 1.00 60.59 103 LYS A N 1
ATOM 762 C CA . LYS A 1 103 ? 5.774 27.654 -0.493 1.00 60.59 103 LYS A CA 1
ATOM 763 C C . LYS A 1 103 ? 6.471 27.979 0.822 1.00 60.59 103 LYS A C 1
ATOM 765 O O . LYS A 1 103 ? 5.933 27.768 1.906 1.00 60.59 103 LYS A O 1
ATOM 770 N N . VAL A 1 104 ? 7.684 28.501 0.737 1.00 64.56 104 VAL A N 1
ATOM 771 C CA . VAL A 1 104 ? 8.431 28.978 1.899 1.00 64.56 104 VAL A CA 1
ATOM 772 C C . VAL A 1 104 ? 8.677 30.465 1.693 1.00 64.56 104 VAL A C 1
ATOM 774 O O . VAL A 1 104 ? 9.184 30.865 0.649 1.00 64.56 104 VAL A O 1
ATOM 777 N N . ALA A 1 105 ? 8.284 31.288 2.662 1.00 75.31 105 ALA A N 1
ATOM 778 C CA . ALA A 1 105 ? 8.466 32.734 2.607 1.00 75.31 105 ALA A CA 1
ATOM 779 C C . ALA A 1 105 ? 9.507 33.170 3.637 1.00 75.31 105 ALA A C 1
ATOM 781 O O . ALA A 1 105 ? 9.410 32.826 4.815 1.00 75.31 105 ALA A O 1
ATOM 782 N N . TYR A 1 106 ? 10.504 33.934 3.201 1.00 76.50 106 TYR A N 1
ATOM 783 C CA . TYR A 1 106 ? 11.491 34.524 4.098 1.00 76.50 106 TYR A CA 1
ATOM 784 C C . TYR A 1 106 ? 10.888 35.724 4.837 1.00 76.50 106 TYR A C 1
ATOM 786 O O . TYR A 1 106 ? 10.407 36.669 4.209 1.00 76.50 106 TYR A O 1
ATOM 794 N N . ASN A 1 107 ? 10.908 35.706 6.171 1.00 81.44 107 ASN A N 1
ATOM 795 C CA . ASN A 1 107 ? 10.479 36.841 6.980 1.00 81.44 107 ASN A CA 1
ATOM 796 C C . ASN A 1 107 ? 11.688 37.707 7.360 1.00 81.44 107 ASN A C 1
ATOM 798 O O . ASN A 1 107 ? 12.436 37.385 8.281 1.00 81.44 107 ASN A O 1
ATOM 802 N N . HIS A 1 108 ? 11.827 38.856 6.696 1.00 79.12 108 HIS A N 1
ATOM 803 C CA . HIS A 1 108 ? 12.919 39.810 6.926 1.00 79.12 108 HIS A CA 1
ATOM 804 C C . HIS A 1 108 ? 12.971 40.401 8.345 1.00 79.12 108 HIS A C 1
ATOM 806 O 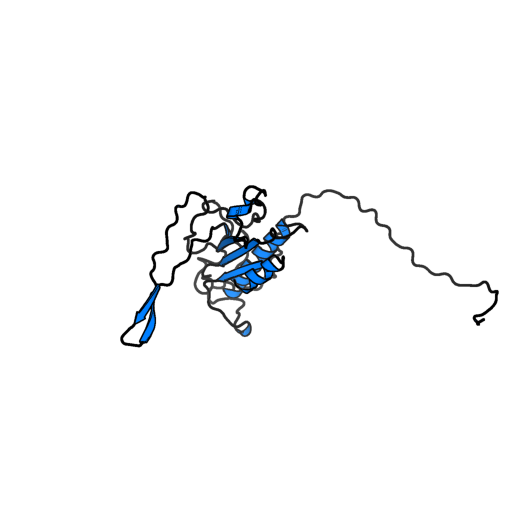O . HIS A 1 108 ? 14.025 40.876 8.754 1.00 79.12 108 HIS A O 1
ATOM 812 N N . LYS A 1 109 ? 11.866 40.395 9.106 1.00 85.06 109 LYS A N 1
ATOM 813 C CA . LYS A 1 109 ? 11.841 40.931 10.480 1.00 85.06 109 LYS A CA 1
ATOM 8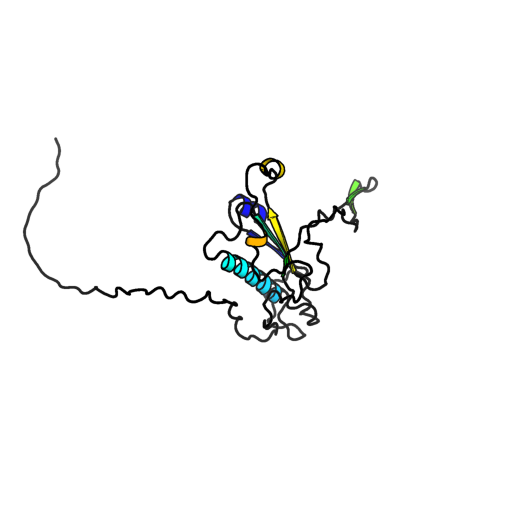14 C C . LYS A 1 109 ? 12.332 39.922 11.511 1.00 85.06 109 LYS A C 1
ATOM 816 O O . LYS A 1 109 ? 12.971 40.314 12.478 1.00 85.06 109 LYS A O 1
ATOM 821 N N . SER A 1 110 ? 12.009 38.645 11.324 1.00 83.50 110 SER A N 1
ATOM 822 C CA . SER A 1 110 ? 12.425 37.574 12.238 1.00 83.50 110 SER A CA 1
ATOM 823 C C . SER A 1 110 ? 13.671 36.825 11.763 1.00 83.50 110 SER A C 1
ATOM 825 O O . SER A 1 110 ? 14.201 36.010 12.510 1.00 83.50 110 SER A O 1
ATOM 827 N N . GLY A 1 111 ? 14.132 37.068 10.532 1.00 86.12 111 GLY A N 1
ATOM 828 C CA . GLY A 1 111 ? 15.302 36.416 9.941 1.00 86.12 111 GLY A CA 1
ATOM 829 C C . GLY A 1 111 ? 15.108 34.928 9.630 1.00 86.12 111 GLY A C 1
ATOM 830 O O . GLY A 1 111 ? 16.080 34.247 9.315 1.00 86.12 111 GLY A O 1
ATOM 831 N N . VAL A 1 112 ? 13.876 34.415 9.713 1.00 86.38 112 VAL A N 1
ATOM 832 C CA . VAL A 1 112 ? 13.560 32.990 9.534 1.00 86.38 112 VAL A CA 1
ATOM 833 C C . VAL A 1 112 ? 12.605 32.759 8.368 1.00 86.38 112 VAL A C 1
ATOM 835 O O . VAL A 1 112 ? 11.808 33.622 7.997 1.00 86.38 112 VAL A O 1
ATOM 838 N N . PHE A 1 113 ? 12.683 31.562 7.795 1.00 81.19 113 PHE A N 1
ATOM 839 C CA . PHE A 1 113 ? 11.754 31.085 6.782 1.00 81.19 113 PHE A CA 1
ATOM 840 C C . PHE A 1 113 ? 10.475 30.546 7.430 1.00 81.19 113 PHE A C 1
ATOM 842 O O . PHE A 1 113 ? 10.532 29.690 8.310 1.00 81.19 113 PHE A O 1
ATOM 849 N N . ASN A 1 114 ? 9.321 31.006 6.954 1.00 76.94 114 ASN A N 1
ATOM 850 C CA . ASN A 1 114 ? 8.013 30.512 7.358 1.00 76.94 114 ASN A CA 1
ATOM 851 C C . ASN A 1 114 ? 7.448 29.586 6.281 1.00 76.94 114 ASN A C 1
ATOM 853 O O . ASN A 1 114 ? 7.425 29.923 5.094 1.00 76.94 114 ASN A O 1
ATOM 857 N N . ARG A 1 115 ? 6.943 28.428 6.707 1.00 62.44 115 ARG A N 1
ATOM 858 C CA . ARG A 1 115 ? 6.181 27.529 5.839 1.00 62.44 115 ARG A CA 1
ATOM 859 C C . ARG A 1 115 ? 4.833 28.177 5.513 1.00 62.44 115 ARG A C 1
ATOM 861 O O . ARG A 1 115 ? 4.042 28.434 6.415 1.00 62.44 115 ARG A O 1
ATOM 868 N N . MET A 1 116 ? 4.559 28.403 4.233 1.00 57.56 116 MET A N 1
ATOM 869 C CA . MET A 1 116 ? 3.248 28.794 3.722 1.00 57.56 116 MET A CA 1
ATOM 870 C C . MET A 1 116 ? 2.637 27.605 2.979 1.00 57.56 116 MET A C 1
ATOM 872 O O . MET A 1 116 ? 3.084 27.221 1.901 1.00 57.56 116 MET A O 1
ATOM 876 N N . HIS A 1 117 ? 1.606 26.997 3.557 1.00 47.75 117 HIS A N 1
ATOM 877 C CA . HIS A 1 117 ? 0.824 25.985 2.854 1.00 47.75 117 HIS A CA 1
ATOM 878 C C . HIS A 1 117 ? -0.127 26.692 1.878 1.00 47.75 117 HIS A C 1
ATOM 880 O O . HIS A 1 117 ? -1.009 27.430 2.313 1.00 47.75 117 HIS A O 1
ATOM 886 N N . THR A 1 118 ? 0.051 26.513 0.568 1.00 50.88 118 THR A N 1
ATOM 887 C CA . THR A 1 118 ? -0.926 26.977 -0.429 1.00 50.88 118 THR A CA 1
ATOM 888 C C . THR A 1 118 ? -1.704 25.785 -0.959 1.00 50.88 118 THR A C 1
ATOM 890 O O . THR A 1 118 ? -1.159 24.981 -1.704 1.00 50.88 118 THR A O 1
ATOM 893 N N . GLY A 1 119 ? -2.977 25.678 -0.576 1.00 44.50 119 GLY A N 1
ATOM 894 C CA . GLY A 1 119 ? -3.872 24.564 -0.912 1.00 44.50 119 GLY A CA 1
ATOM 895 C C . GLY A 1 119 ? -4.374 24.525 -2.361 1.00 44.50 119 GLY A C 1
ATOM 896 O O . GLY A 1 119 ? -5.512 24.138 -2.585 1.00 44.50 119 GLY A O 1
ATOM 897 N N . THR A 1 120 ? -3.577 24.943 -3.347 1.00 42.72 120 THR A N 1
ATOM 898 C CA . THR A 1 120 ? -3.937 24.791 -4.769 1.00 42.72 120 THR A CA 1
ATOM 899 C C . THR A 1 120 ? -2.776 24.130 -5.498 1.00 42.72 120 THR A C 1
ATOM 901 O O . THR A 1 120 ? -1.749 24.754 -5.760 1.00 42.72 120 THR A O 1
ATOM 904 N N . GLY A 1 121 ? -2.921 22.821 -5.715 1.00 42.81 121 GLY A N 1
ATOM 905 C CA . GLY A 1 121 ? -1.992 22.008 -6.491 1.00 42.81 121 GLY A CA 1
ATOM 906 C C . GLY A 1 121 ? -1.914 22.476 -7.943 1.00 42.81 121 GLY A C 1
ATOM 907 O O . GLY A 1 121 ? -2.835 23.102 -8.470 1.00 42.81 121 GLY A O 1
ATOM 908 N N . TYR A 1 122 ? -0.777 22.197 -8.566 1.00 35.25 122 TYR A N 1
ATOM 909 C CA . TYR A 1 122 ? -0.522 22.452 -9.976 1.00 35.25 122 TYR A CA 1
ATOM 910 C C . TYR A 1 122 ? -1.383 21.484 -10.808 1.00 35.25 122 TYR A C 1
ATOM 912 O O . TYR A 1 122 ? -1.203 20.271 -10.725 1.00 35.25 122 TYR A O 1
ATOM 920 N N . ASN A 1 123 ? -2.355 22.005 -11.560 1.00 42.84 123 ASN A N 1
ATOM 921 C CA . ASN A 1 123 ? -3.137 21.209 -12.504 1.00 42.84 123 ASN A CA 1
ATOM 922 C C . ASN A 1 123 ? -2.288 20.990 -13.758 1.00 42.84 123 ASN A C 1
ATOM 924 O O . ASN A 1 123 ? -2.104 21.925 -14.535 1.00 42.84 123 ASN A O 1
ATOM 928 N N . GLU A 1 124 ? -1.779 19.779 -13.960 1.00 41.16 124 GLU A N 1
ATOM 929 C CA . GLU A 1 124 ? -1.298 19.379 -15.281 1.00 41.16 124 GLU A CA 1
ATOM 930 C C . GLU A 1 124 ? -2.428 18.700 -16.048 1.00 41.16 124 GLU A C 1
ATOM 932 O O . GLU A 1 124 ? -3.119 17.840 -15.505 1.00 41.16 124 GLU A O 1
ATOM 937 N N . ASP A 1 125 ? -2.603 19.129 -17.298 1.00 37.88 125 ASP A N 1
ATOM 938 C CA . ASP A 1 125 ? -3.574 18.627 -18.268 1.00 37.88 125 ASP A CA 1
ATOM 939 C C . ASP A 1 125 ? -3.639 17.093 -18.291 1.00 37.88 125 ASP A C 1
ATOM 941 O O . ASP A 1 125 ? -2.707 16.396 -18.705 1.00 37.88 125 ASP A O 1
ATOM 945 N N . ASP A 1 126 ? -4.783 16.575 -17.852 1.00 40.81 126 ASP A N 1
ATOM 946 C CA . ASP A 1 126 ? -5.047 15.157 -17.666 1.00 40.81 126 ASP A CA 1
ATOM 947 C C . ASP A 1 126 ? -5.844 14.621 -18.865 1.00 40.81 126 ASP A C 1
ATOM 949 O O . ASP A 1 126 ? -7.039 14.871 -19.013 1.00 40.81 126 ASP A O 1
ATOM 953 N N . THR A 1 127 ? -5.180 13.889 -19.762 1.00 35.62 127 THR A N 1
ATOM 954 C CA . THR A 1 127 ? -5.858 13.064 -20.786 1.00 35.62 127 THR A CA 1
ATOM 955 C C . THR A 1 127 ? -5.536 11.580 -20.649 1.00 35.62 127 THR A C 1
ATOM 957 O O . THR A 1 127 ? -5.832 10.802 -21.552 1.00 35.62 127 THR A O 1
ATOM 960 N N . ASN A 1 128 ? -4.979 11.143 -19.514 1.00 40.34 128 ASN A N 1
ATOM 961 C CA . ASN A 1 128 ? -4.605 9.744 -19.324 1.00 40.34 128 ASN A CA 1
ATOM 962 C C . ASN A 1 128 ? -5.309 9.129 -18.108 1.00 40.34 128 ASN A C 1
ATOM 964 O O . ASN A 1 128 ? -4.671 8.901 -17.090 1.00 40.34 128 ASN A O 1
ATOM 968 N N . THR A 1 129 ? -6.624 8.908 -18.255 1.00 42.69 129 THR A N 1
ATOM 969 C CA . THR A 1 129 ? -7.561 7.937 -17.619 1.00 42.69 129 THR A CA 1
ATOM 970 C C . THR A 1 129 ? -7.454 7.545 -16.135 1.00 42.69 129 THR A C 1
ATOM 972 O O . THR A 1 129 ? -8.302 6.795 -15.659 1.00 42.69 129 THR A O 1
ATOM 975 N N . VAL A 1 130 ? -6.477 8.015 -15.370 1.00 44.97 130 VAL A N 1
ATOM 976 C CA . VAL A 1 130 ? -6.208 7.584 -13.999 1.00 44.97 130 VAL A CA 1
ATOM 977 C C . VAL A 1 130 ? -6.211 8.816 -13.094 1.00 44.97 130 VAL A C 1
ATOM 979 O O . VAL A 1 130 ? -5.171 9.267 -12.622 1.00 44.97 130 VAL A O 1
ATOM 982 N N . GLY A 1 131 ? -7.402 9.392 -12.907 1.00 45.56 131 GLY A N 1
ATOM 983 C CA . GLY A 1 131 ? -7.582 10.667 -12.205 1.00 45.56 131 GLY A CA 1
ATOM 984 C C . GLY A 1 131 ? -7.220 10.633 -10.715 1.00 45.56 131 GLY A C 1
ATOM 985 O O . GLY A 1 131 ? -7.046 9.567 -10.116 1.00 45.56 131 GLY A O 1
ATOM 986 N N . THR A 1 132 ? -7.154 11.814 -10.101 1.00 51.09 132 THR A N 1
ATOM 987 C CA . THR A 1 132 ? -6.961 12.007 -8.656 1.00 51.09 132 THR A CA 1
ATOM 988 C C . THR A 1 132 ? -8.116 11.377 -7.874 1.00 51.09 132 THR A C 1
ATOM 990 O O . THR A 1 132 ? -9.285 11.694 -8.102 1.00 51.09 132 THR A O 1
ATOM 993 N N . VAL A 1 133 ? -7.814 10.473 -6.944 1.00 53.25 133 VAL A N 1
ATOM 994 C CA . VAL A 1 133 ? -8.831 9.826 -6.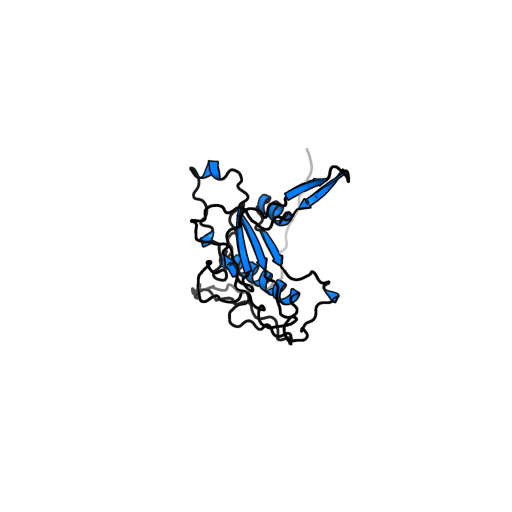107 1.00 53.25 133 VAL A CA 1
ATOM 995 C C . VAL A 1 133 ? -9.287 10.791 -5.016 1.00 53.25 133 VAL A C 1
ATOM 997 O O . VAL A 1 133 ? -8.500 11.212 -4.175 1.00 53.25 133 VAL A O 1
ATOM 1000 N N . ASN A 1 134 ? -10.576 11.131 -5.028 1.00 52.50 134 ASN A N 1
ATOM 1001 C CA . ASN A 1 134 ? -11.245 11.771 -3.898 1.00 52.50 134 ASN A CA 1
ATOM 1002 C C . ASN A 1 134 ? -12.595 11.103 -3.577 1.00 52.50 134 ASN A C 1
ATOM 1004 O O . ASN A 1 134 ? -13.659 11.634 -3.900 1.00 52.50 134 ASN A O 1
ATOM 1008 N N . PRO A 1 135 ? -12.567 9.902 -2.977 1.00 56.03 135 PRO A N 1
ATOM 1009 C CA . PRO A 1 135 ? -13.593 9.526 -2.002 1.00 56.03 135 PRO A CA 1
ATOM 1010 C C . PRO A 1 135 ? -12.981 9.145 -0.651 1.00 56.03 135 PRO A C 1
ATOM 1012 O O . PRO A 1 135 ? -11.879 8.610 -0.569 1.00 56.03 135 PRO A O 1
ATOM 1015 N N . LYS A 1 136 ? -13.752 9.361 0.420 1.00 70.62 136 LYS A N 1
ATOM 1016 C CA . LYS A 1 136 ? -13.337 9.220 1.829 1.00 70.62 136 LYS A CA 1
ATOM 1017 C C . LYS A 1 136 ? -12.852 7.818 2.250 1.00 70.62 136 LYS A C 1
ATOM 1019 O O . LYS A 1 136 ? -12.351 7.684 3.358 1.00 70.62 136 LYS A O 1
ATOM 1024 N N . CYS A 1 137 ? -12.995 6.795 1.402 1.00 86.88 137 CYS A N 1
ATOM 1025 C CA . CYS A 1 137 ? -12.607 5.421 1.721 1.00 86.88 137 CYS A CA 1
ATOM 1026 C C . CYS A 1 137 ? -12.068 4.627 0.518 1.00 86.88 137 CYS A C 1
ATOM 1028 O O . CYS A 1 137 ? -12.461 3.486 0.293 1.00 86.88 137 CYS A O 1
ATOM 1030 N N . LEU A 1 138 ? -11.191 5.228 -0.285 1.00 89.00 138 LEU A N 1
ATOM 1031 C CA . LEU A 1 138 ? -10.422 4.501 -1.300 1.00 89.00 138 LEU A CA 1
ATOM 1032 C C . LEU A 1 138 ? -8.937 4.509 -0.941 1.00 89.00 138 LEU A C 1
ATOM 1034 O O . LEU A 1 138 ? -8.430 5.504 -0.425 1.00 89.00 138 LEU A O 1
ATOM 1038 N N . SER A 1 139 ? -8.247 3.414 -1.244 1.00 90.62 139 SER A N 1
ATOM 1039 C CA . SER A 1 139 ? -6.793 3.311 -1.148 1.00 90.62 139 SER A CA 1
ATOM 1040 C C . SER A 1 139 ? -6.167 3.562 -2.513 1.00 90.62 139 SER A C 1
ATOM 1042 O O . SER A 1 139 ? -6.404 2.805 -3.456 1.00 90.62 139 SER A O 1
ATOM 1044 N N . ALA A 1 140 ? -5.367 4.618 -2.626 1.00 89.19 140 ALA A N 1
ATOM 1045 C CA . ALA A 1 140 ? -4.713 4.982 -3.875 1.00 89.19 140 ALA A CA 1
ATOM 1046 C C . ALA A 1 140 ? -3.447 4.139 -4.064 1.00 89.19 140 ALA A C 1
ATOM 1048 O O . ALA A 1 140 ? -2.590 4.103 -3.184 1.00 89.19 140 ALA A O 1
ATOM 1049 N N . VAL A 1 141 ? -3.326 3.451 -5.196 1.00 90.69 141 VAL A N 1
ATOM 1050 C CA . VAL A 1 141 ? -2.156 2.648 -5.568 1.00 90.69 141 VAL A CA 1
ATOM 1051 C C . VAL A 1 141 ? -1.512 3.295 -6.779 1.00 90.69 141 VAL A C 1
ATOM 1053 O O . VAL A 1 141 ? -2.081 3.283 -7.866 1.00 90.69 141 VAL A O 1
ATOM 1056 N N . THR A 1 142 ? -0.311 3.832 -6.615 1.00 88.00 142 THR A N 1
ATOM 1057 C CA . THR A 1 142 ? 0.428 4.486 -7.694 1.00 88.00 142 THR A CA 1
ATOM 1058 C C . THR A 1 142 ? 1.691 3.706 -8.006 1.00 88.00 142 THR A C 1
ATOM 1060 O O . THR A 1 142 ? 2.498 3.430 -7.123 1.00 88.00 142 THR A O 1
ATOM 1063 N N . VAL A 1 143 ? 1.902 3.383 -9.278 1.00 88.25 143 VAL A N 1
ATOM 1064 C CA . VAL A 1 143 ? 3.183 2.841 -9.738 1.00 88.25 143 VAL A CA 1
ATOM 1065 C C . VAL A 1 143 ? 4.075 3.984 -10.202 1.00 88.25 143 VAL A C 1
ATOM 1067 O O . VAL A 1 143 ? 3.629 4.873 -10.927 1.00 88.25 143 VAL A O 1
ATOM 1070 N N . PHE A 1 144 ? 5.344 3.950 -9.811 1.00 86.81 144 PHE A N 1
ATOM 1071 C CA . PHE A 1 144 ? 6.361 4.904 -10.237 1.00 86.81 144 PHE A CA 1
ATOM 1072 C C . PHE A 1 144 ? 7.592 4.178 -10.784 1.00 86.81 144 PHE A C 1
ATOM 1074 O O . PHE A 1 144 ? 7.810 3.001 -10.496 1.00 86.81 144 PHE A O 1
ATOM 1081 N N . ALA A 1 145 ? 8.401 4.889 -11.567 1.00 85.88 145 ALA A N 1
ATOM 1082 C CA . ALA A 1 145 ? 9.649 4.383 -12.127 1.00 85.88 145 ALA A CA 1
ATOM 1083 C C . ALA A 1 145 ? 10.817 5.318 -11.787 1.00 85.88 145 ALA A C 1
ATOM 1085 O O . ALA A 1 145 ? 10.635 6.532 -11.697 1.00 85.88 145 ALA A O 1
ATOM 1086 N N . LEU A 1 146 ? 12.013 4.747 -11.635 1.00 82.94 146 LEU A N 1
ATOM 1087 C CA . LEU A 1 146 ? 13.278 5.449 -11.385 1.00 82.94 146 LEU A CA 1
ATOM 1088 C C . LEU A 1 146 ? 14.121 5.634 -12.651 1.00 82.94 146 LEU A C 1
ATOM 1090 O O . LEU A 1 146 ? 15.338 5.779 -12.579 1.00 82.94 146 LEU A O 1
ATOM 1094 N N . ASP A 1 147 ? 13.489 5.632 -13.824 1.00 75.25 147 ASP A N 1
ATOM 1095 C CA . ASP A 1 147 ? 14.163 5.966 -15.077 1.00 75.25 147 ASP A CA 1
ATOM 1096 C C . ASP A 1 147 ? 13.996 7.459 -15.381 1.00 75.25 147 ASP A C 1
ATOM 1098 O O . ASP A 1 147 ? 13.126 7.877 -16.148 1.00 75.25 147 ASP A O 1
ATOM 1102 N N . TYR A 1 148 ? 14.841 8.280 -14.757 1.00 71.44 148 TYR A N 1
ATOM 1103 C CA . TYR A 1 148 ? 14.870 9.728 -14.993 1.00 71.44 148 TYR A CA 1
ATOM 1104 C C . TYR A 1 148 ? 15.312 10.096 -16.425 1.00 71.44 148 TYR A C 1
ATOM 1106 O O . TYR A 1 148 ? 15.030 11.202 -16.886 1.00 71.44 148 TYR A O 1
ATOM 1114 N N . ASP A 1 149 ? 15.920 9.157 -17.160 1.00 63.72 149 ASP A N 1
ATOM 1115 C CA . ASP A 1 149 ? 16.323 9.315 -18.562 1.00 63.72 149 ASP A CA 1
ATOM 1116 C C . ASP A 1 149 ? 15.287 8.745 -19.552 1.00 63.72 149 ASP A C 1
ATOM 1118 O O . ASP A 1 149 ? 15.515 8.767 -20.769 1.00 63.72 149 ASP A O 1
ATOM 1122 N N . ALA A 1 150 ? 14.128 8.265 -19.075 1.00 61.16 150 ALA A N 1
ATOM 1123 C CA . ALA A 1 150 ? 13.122 7.571 -19.888 1.00 61.16 150 ALA A CA 1
ATOM 1124 C C . ALA A 1 150 ? 12.664 8.376 -21.116 1.00 61.16 150 ALA A C 1
ATOM 1126 O O . ALA A 1 150 ? 12.377 7.804 -22.173 1.00 61.16 150 ALA A O 1
ATOM 1127 N N . ALA A 1 151 ? 12.646 9.710 -21.021 1.00 56.28 151 ALA A N 1
ATOM 1128 C CA . ALA A 1 151 ? 12.309 10.596 -22.135 1.00 56.28 151 ALA A CA 1
ATOM 1129 C C . ALA A 1 151 ? 13.255 10.433 -23.343 1.00 56.28 151 ALA A C 1
ATOM 1131 O O . ALA A 1 151 ? 12.827 10.619 -24.480 1.00 56.28 151 ALA A O 1
ATOM 1132 N N . ARG A 1 152 ? 14.516 10.035 -23.121 1.00 53.25 152 ARG A N 1
ATOM 1133 C CA . ARG A 1 152 ? 15.504 9.778 -24.184 1.00 53.25 152 ARG A CA 1
ATOM 1134 C C . ARG A 1 152 ? 15.471 8.340 -24.709 1.00 53.25 152 ARG A C 1
ATOM 1136 O O . ARG A 1 152 ? 15.986 8.093 -25.794 1.00 53.25 152 ARG A O 1
ATOM 1143 N N . ARG A 1 153 ? 14.874 7.392 -23.973 1.00 52.94 153 ARG A N 1
ATOM 1144 C CA . ARG A 1 153 ? 14.893 5.949 -24.300 1.00 52.94 153 ARG A CA 1
ATOM 1145 C C . ARG A 1 153 ? 13.612 5.397 -24.930 1.00 52.94 153 ARG A C 1
ATOM 1147 O O . ARG A 1 153 ? 13.635 4.263 -25.405 1.00 52.94 153 ARG A O 1
ATOM 1154 N N . ARG A 1 154 ? 12.529 6.183 -25.022 1.00 50.66 154 ARG A N 1
ATOM 1155 C CA . ARG A 1 154 ? 11.257 5.770 -25.666 1.00 50.66 154 ARG A CA 1
ATOM 1156 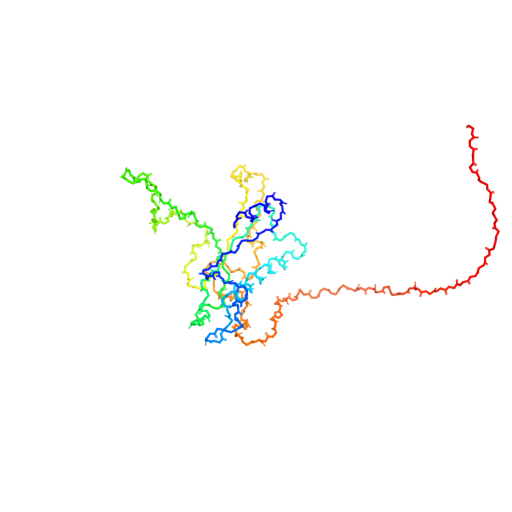C C . ARG A 1 154 ? 11.393 5.277 -27.114 1.00 50.66 154 ARG A C 1
ATOM 1158 O O . ARG A 1 154 ? 10.491 4.613 -27.603 1.00 50.66 154 ARG A O 1
ATOM 1165 N N . GLN A 1 155 ? 12.491 5.597 -27.797 1.00 51.62 155 GLN A N 1
ATOM 1166 C CA . GLN A 1 155 ? 12.741 5.172 -29.178 1.00 51.62 155 GLN A CA 1
ATOM 1167 C C . GLN A 1 155 ? 13.388 3.779 -29.288 1.00 51.62 155 GLN A C 1
ATOM 1169 O O . GLN A 1 155 ? 13.421 3.225 -30.381 1.00 51.62 155 GLN A O 1
ATOM 1174 N N . CYS A 1 156 ? 13.883 3.204 -28.183 1.00 50.09 156 CYS A N 1
ATOM 1175 C CA . CYS A 1 156 ? 14.703 1.986 -28.216 1.00 50.09 156 CYS A CA 1
ATOM 1176 C C . CYS A 1 156 ? 14.127 0.804 -27.420 1.00 50.09 156 CYS A C 1
ATOM 1178 O O . CYS A 1 156 ? 14.596 -0.316 -27.604 1.00 50.09 156 CYS A O 1
ATOM 1180 N N . PHE A 1 157 ? 13.130 1.019 -26.553 1.00 48.88 157 PHE A N 1
ATOM 1181 C CA . PHE A 1 157 ? 12.558 -0.037 -25.713 1.00 48.88 157 PHE A CA 1
ATOM 1182 C C . PHE A 1 157 ? 11.032 0.061 -25.639 1.00 48.88 157 PHE A C 1
ATOM 1184 O O . PHE A 1 157 ? 10.481 1.144 -25.438 1.00 48.88 157 PHE A O 1
ATOM 1191 N N . ASN A 1 158 ? 10.359 -1.089 -25.744 1.00 55.16 158 ASN A N 1
ATOM 1192 C CA . ASN A 1 158 ? 8.956 -1.218 -25.360 1.00 55.16 158 ASN A CA 1
ATOM 1193 C C . ASN A 1 158 ? 8.869 -0.986 -23.848 1.00 55.16 158 ASN A C 1
ATOM 1195 O O . ASN A 1 158 ? 9.320 -1.823 -23.066 1.00 55.16 158 ASN A O 1
ATOM 1199 N N . LEU A 1 159 ? 8.336 0.167 -23.436 1.00 56.69 159 LEU A N 1
ATOM 1200 C CA . LEU A 1 159 ? 8.013 0.413 -22.033 1.00 56.69 159 LEU A CA 1
ATOM 1201 C C . LEU A 1 159 ? 7.048 -0.682 -21.568 1.00 56.69 159 LEU A C 1
ATOM 1203 O O . LEU A 1 159 ? 6.077 -0.979 -22.264 1.00 56.69 159 LEU A O 1
ATOM 1207 N N . ALA A 1 160 ? 7.334 -1.294 -20.418 1.00 59.44 160 ALA A N 1
ATOM 1208 C CA . ALA A 1 160 ? 6.446 -2.290 -19.839 1.00 59.44 160 ALA A CA 1
ATOM 1209 C C . ALA A 1 160 ? 5.055 -1.671 -19.649 1.00 59.44 160 ALA A C 1
ATOM 1211 O O . ALA A 1 160 ? 4.934 -0.583 -19.080 1.00 59.44 160 ALA A O 1
ATOM 1212 N N . ASP A 1 161 ? 4.016 -2.358 -20.126 1.00 67.38 161 ASP A N 1
ATOM 1213 C CA . ASP A 1 161 ? 2.648 -1.991 -19.788 1.00 67.38 161 ASP A CA 1
ATOM 1214 C C . ASP A 1 161 ? 2.470 -2.203 -18.285 1.00 67.38 161 ASP A C 1
ATOM 1216 O O . ASP A 1 161 ? 2.364 -3.326 -17.790 1.00 67.38 161 ASP A O 1
ATOM 1220 N N . VAL A 1 162 ? 2.491 -1.096 -17.548 1.00 66.31 162 VAL A N 1
ATOM 1221 C CA . VAL A 1 162 ? 2.394 -1.096 -16.093 1.00 66.31 162 VAL A CA 1
ATOM 1222 C C . VAL A 1 162 ? 1.082 -1.731 -15.638 1.00 66.31 162 VAL A C 1
ATOM 1224 O O . VAL A 1 162 ? 1.054 -2.344 -14.577 1.00 66.31 162 VAL A O 1
ATOM 1227 N N . THR A 1 163 ? 0.018 -1.673 -16.445 1.00 71.19 163 THR A N 1
ATOM 1228 C CA . THR A 1 163 ? -1.266 -2.301 -16.104 1.00 71.19 163 THR A CA 1
ATOM 1229 C C . THR A 1 163 ? -1.195 -3.829 -16.119 1.00 71.19 163 THR A C 1
ATOM 1231 O O . THR A 1 163 ? -1.915 -4.479 -15.362 1.00 71.19 163 THR A O 1
ATOM 1234 N N . ALA A 1 164 ? -0.268 -4.420 -16.881 1.00 77.81 164 ALA A N 1
ATOM 1235 C CA . ALA A 1 164 ? -0.101 -5.871 -16.960 1.00 77.81 164 ALA A CA 1
ATOM 1236 C C . ALA A 1 164 ? 0.420 -6.489 -15.649 1.00 77.81 164 ALA A C 1
ATOM 1238 O O . ALA A 1 164 ? 0.137 -7.659 -15.364 1.00 77.81 164 ALA A O 1
ATOM 1239 N N . VAL A 1 165 ? 1.153 -5.708 -14.845 1.00 81.31 165 VAL A N 1
ATOM 1240 C CA . VAL A 1 165 ? 1.723 -6.142 -13.556 1.00 81.31 165 VAL A CA 1
ATOM 1241 C C . VAL A 1 165 ? 0.837 -5.801 -12.357 1.00 81.31 165 VAL A C 1
ATOM 1243 O O . VAL A 1 165 ? 1.110 -6.249 -11.246 1.00 81.31 165 VAL A O 1
ATOM 1246 N N . ILE A 1 166 ? -0.248 -5.051 -12.567 1.00 88.19 166 ILE A N 1
ATOM 1247 C CA . ILE A 1 166 ? -1.214 -4.741 -11.513 1.00 88.19 166 ILE A CA 1
ATOM 1248 C C . ILE A 1 166 ? -2.057 -5.991 -11.202 1.00 88.19 166 ILE A C 1
ATOM 1250 O O . ILE A 1 166 ? -2.606 -6.615 -12.119 1.00 88.19 166 ILE A O 1
ATOM 1254 N N . PRO A 1 167 ? -2.175 -6.402 -9.926 1.00 90.00 167 PRO A N 1
ATOM 1255 C CA . PRO A 1 167 ? -3.040 -7.513 -9.559 1.00 90.00 167 PRO A CA 1
ATOM 1256 C C . PRO A 1 167 ? -4.516 -7.122 -9.691 1.00 90.00 167 PRO A C 1
ATOM 1258 O O . PRO A 1 167 ? -4.884 -5.972 -9.483 1.00 90.00 167 PRO A O 1
ATOM 1261 N N . VAL A 1 168 ? -5.383 -8.111 -9.937 1.00 87.56 168 VAL A N 1
ATOM 1262 C CA . VAL A 1 168 ? -6.846 -7.929 -10.085 1.00 87.56 168 VAL A CA 1
ATOM 1263 C C . VAL A 1 168 ? -7.495 -7.263 -8.863 1.00 87.56 168 VAL A C 1
ATOM 1265 O O . VAL A 1 168 ? -8.547 -6.646 -8.980 1.00 87.56 168 VAL A O 1
ATOM 1268 N N . LEU A 1 169 ? -6.855 -7.365 -7.694 1.00 89.75 169 LEU A N 1
ATOM 1269 C CA . LEU A 1 169 ? -7.280 -6.704 -6.460 1.00 89.75 169 LEU A CA 1
ATOM 1270 C C . LEU A 1 169 ? -7.281 -5.164 -6.565 1.00 89.75 169 LEU A C 1
ATOM 1272 O O . LEU A 1 169 ? -7.970 -4.500 -5.795 1.00 89.75 169 LEU A O 1
ATOM 1276 N N . VAL A 1 170 ? -6.502 -4.589 -7.482 1.00 89.00 170 VAL A N 1
ATOM 1277 C CA . VAL A 1 170 ? -6.431 -3.143 -7.707 1.00 89.00 170 VAL A CA 1
ATOM 1278 C C . VAL A 1 170 ? -7.316 -2.791 -8.898 1.00 89.00 170 VAL A C 1
ATOM 1280 O O . VAL A 1 170 ? -7.075 -3.212 -10.029 1.00 89.00 170 VAL A O 1
ATOM 1283 N N . HIS A 1 171 ? -8.342 -1.992 -8.639 1.00 87.88 171 HIS A N 1
ATOM 1284 C CA . HIS A 1 171 ? -9.321 -1.585 -9.637 1.00 87.88 171 HIS A CA 1
ATOM 1285 C C . HIS A 1 171 ? -8.839 -0.369 -10.432 1.00 87.88 171 HIS A C 1
ATOM 1287 O O . HIS A 1 171 ? -8.143 0.493 -9.901 1.00 87.88 171 HIS A O 1
ATOM 1293 N N . ALA A 1 172 ? -9.246 -0.241 -11.694 1.00 83.38 172 ALA A N 1
ATOM 1294 C CA . ALA A 1 172 ? -9.037 1.006 -12.427 1.00 83.38 172 ALA A CA 1
ATOM 1295 C C . ALA A 1 172 ? -9.922 2.124 -11.845 1.00 83.38 172 ALA A C 1
ATOM 1297 O O . ALA A 1 172 ? -11.058 1.874 -11.424 1.00 83.38 172 ALA A O 1
ATOM 1298 N N . ASN A 1 173 ? -9.419 3.361 -11.821 1.00 72.62 173 ASN A N 1
ATOM 1299 C CA . ASN A 1 173 ? -10.194 4.491 -11.313 1.00 72.62 173 ASN A CA 1
ATOM 1300 C C . ASN A 1 173 ? -11.479 4.701 -12.136 1.00 72.62 173 ASN A C 1
ATOM 1302 O O . ASN A 1 173 ? -11.469 4.595 -13.360 1.00 72.62 173 ASN A O 1
ATOM 1306 N N . GLY A 1 174 ? -12.596 4.968 -11.456 1.00 69.69 174 GLY A N 1
ATOM 1307 C CA . GLY A 1 174 ? -13.912 5.134 -12.080 1.00 69.69 174 GLY A CA 1
ATOM 1308 C C . GLY A 1 174 ? -14.634 3.833 -12.457 1.00 69.69 174 GLY A C 1
ATOM 1309 O O . GLY A 1 174 ? -15.715 3.901 -13.039 1.00 69.69 174 GLY A O 1
ATOM 1310 N N . THR A 1 175 ? -14.086 2.658 -12.125 1.00 72.44 175 THR A N 1
ATOM 1311 C CA . THR A 1 175 ? -14.778 1.373 -12.334 1.00 72.44 175 THR A CA 1
ATOM 1312 C C . THR A 1 175 ? -15.670 1.001 -11.148 1.00 72.44 175 THR A C 1
ATOM 1314 O O . THR A 1 175 ? -15.362 1.303 -9.998 1.00 72.44 175 THR A O 1
ATOM 1317 N N . ALA A 1 176 ? -16.797 0.344 -11.428 1.00 75.81 176 ALA A N 1
ATOM 1318 C CA . ALA A 1 176 ? -17.712 -0.192 -10.425 1.00 75.81 176 ALA A CA 1
ATOM 1319 C C . ALA A 1 176 ? -18.256 -1.558 -10.891 1.00 75.81 176 ALA A C 1
ATOM 1321 O O . ALA A 1 176 ? -18.441 -1.744 -12.097 1.00 75.81 176 ALA A O 1
ATOM 1322 N N . PRO A 1 177 ? -18.547 -2.501 -9.974 1.00 78.06 177 PRO A N 1
ATOM 1323 C CA . PRO A 1 177 ? -18.416 -2.396 -8.517 1.00 78.06 177 PRO A CA 1
ATOM 1324 C C . PRO A 1 177 ? -16.963 -2.537 -8.028 1.00 78.06 177 PRO A C 1
ATOM 1326 O O . PRO A 1 177 ? -16.183 -3.307 -8.583 1.00 78.06 177 PRO A O 1
ATOM 1329 N N . LEU A 1 178 ? -16.615 -1.805 -6.965 1.00 84.69 178 LEU A N 1
ATOM 1330 C CA . LEU A 1 178 ? -15.321 -1.918 -6.286 1.00 84.69 178 LEU A CA 1
ATOM 1331 C C . LEU A 1 178 ? -15.391 -2.978 -5.184 1.00 84.69 178 LEU A C 1
ATOM 1333 O O . LEU A 1 178 ? -16.368 -3.035 -4.436 1.00 84.69 178 LEU A O 1
ATOM 1337 N N . ILE A 1 179 ? -14.345 -3.792 -5.063 1.00 88.38 179 ILE A N 1
ATOM 1338 C CA . ILE A 1 179 ? -14.201 -4.784 -3.996 1.00 88.38 179 ILE A CA 1
ATOM 1339 C C . ILE A 1 179 ? -13.247 -4.206 -2.950 1.00 88.38 179 ILE A C 1
ATOM 1341 O O . ILE A 1 179 ? -12.201 -3.660 -3.291 1.00 88.38 179 ILE A O 1
ATOM 1345 N N . GLY A 1 180 ? -13.605 -4.312 -1.667 1.00 89.94 180 GLY A N 1
ATOM 1346 C CA . GLY A 1 180 ? -12.746 -3.838 -0.581 1.00 89.94 180 GLY A CA 1
ATOM 1347 C C . GLY A 1 180 ? -11.364 -4.497 -0.610 1.00 89.94 180 GLY A C 1
ATOM 1348 O O . GLY A 1 180 ? -11.225 -5.647 -1.032 1.00 89.94 180 GLY A O 1
ATOM 1349 N N . GLY A 1 181 ? -10.337 -3.784 -0.154 1.00 90.44 181 GLY A N 1
ATOM 1350 C CA . GLY A 1 181 ? -8.939 -4.207 -0.239 1.00 90.44 181 GLY A CA 1
ATOM 1351 C C . GLY A 1 181 ? -8.606 -5.479 0.542 1.00 90.44 181 GLY A C 1
ATOM 1352 O O . GLY A 1 181 ? -7.569 -6.083 0.292 1.00 90.44 181 GLY A O 1
ATOM 1353 N N . LEU A 1 182 ? -9.475 -5.929 1.451 1.00 92.38 182 LEU A N 1
ATOM 1354 C CA . LEU A 1 182 ? -9.392 -7.222 2.144 1.00 92.38 182 LEU A CA 1
ATOM 1355 C C . LEU A 1 182 ? -10.233 -8.329 1.475 1.00 92.38 182 LEU A C 1
ATOM 1357 O O . LEU A 1 182 ? -10.234 -9.468 1.942 1.00 92.38 182 LEU A O 1
ATOM 1361 N N . GLY A 1 183 ? -10.950 -8.011 0.397 1.00 88.25 183 GLY A N 1
ATOM 1362 C CA . GLY A 1 183 ? -11.937 -8.862 -0.268 1.00 88.25 183 GLY A CA 1
ATOM 1363 C C . GLY A 1 183 ? -13.380 -8.564 0.160 1.00 88.25 183 GLY A C 1
ATOM 1364 O O . GLY A 1 183 ? -13.627 -7.906 1.171 1.00 88.25 183 GLY A O 1
ATOM 1365 N N . ALA A 1 184 ? -14.350 -9.072 -0.612 1.00 81.25 184 ALA A N 1
ATOM 1366 C CA . ALA A 1 184 ? -15.784 -8.824 -0.401 1.00 81.25 184 ALA A CA 1
ATOM 1367 C C . ALA A 1 184 ? -16.339 -9.425 0.906 1.00 81.25 184 ALA A C 1
ATOM 1369 O O . ALA A 1 184 ? -17.256 -8.867 1.496 1.00 81.25 184 ALA A O 1
ATOM 1370 N N . ASN A 1 185 ? -15.759 -10.537 1.373 1.00 78.81 185 ASN A N 1
ATOM 1371 C CA . ASN A 1 185 ? -16.231 -11.292 2.543 1.00 78.81 185 ASN A CA 1
ATOM 1372 C C . ASN A 1 185 ? -15.301 -11.152 3.759 1.00 78.81 185 ASN A C 1
ATOM 1374 O O . ASN A 1 185 ? -15.299 -12.002 4.651 1.00 78.81 185 ASN A O 1
ATOM 1378 N N . ALA A 1 186 ? -14.445 -10.130 3.781 1.00 83.56 186 ALA A N 1
ATOM 1379 C CA . ALA A 1 186 ? -13.489 -9.954 4.861 1.00 83.56 186 ALA A CA 1
ATOM 1380 C C . ALA A 1 186 ? -14.197 -9.623 6.178 1.00 83.56 186 ALA A C 1
ATOM 1382 O O . ALA A 1 186 ? -14.903 -8.622 6.278 1.00 83.56 186 ALA A O 1
ATOM 1383 N N . SER A 1 187 ? -13.948 -10.420 7.220 1.00 84.88 187 SER A N 1
ATOM 1384 C CA . SER A 1 187 ? -14.337 -10.021 8.572 1.00 84.88 187 SER A CA 1
ATOM 1385 C C . SER A 1 187 ? -13.449 -8.873 9.048 1.00 84.88 187 SER A C 1
ATOM 1387 O O . SER A 1 187 ? -12.216 -8.958 8.986 1.00 84.88 187 SER A O 1
ATOM 1389 N N . ILE A 1 188 ? -14.092 -7.815 9.533 1.00 87.62 188 ILE A N 1
ATOM 1390 C CA . ILE A 1 188 ? -13.485 -6.647 10.190 1.00 87.62 188 ILE A CA 1
ATOM 1391 C C . ILE A 1 188 ? -13.847 -6.576 11.680 1.00 87.62 188 ILE A C 1
ATOM 1393 O O . ILE A 1 188 ? -13.504 -5.608 12.353 1.00 87.62 188 ILE A O 1
ATOM 1397 N N . SER A 1 189 ? -14.556 -7.583 12.200 1.00 85.75 189 SER A N 1
ATOM 1398 C CA . SER A 1 189 ? -14.932 -7.633 13.613 1.00 85.75 189 SER A CA 1
ATOM 1399 C C . SER A 1 189 ? -13.693 -7.815 14.490 1.00 85.75 189 SER A C 1
ATOM 1401 O O . SER A 1 189 ? -12.798 -8.600 14.163 1.00 85.75 189 SER A O 1
ATOM 1403 N N . GLY A 1 190 ? -13.663 -7.098 15.613 1.00 77.44 190 GLY A N 1
ATOM 1404 C CA . GLY A 1 190 ? -12.597 -7.166 16.612 1.00 77.44 190 GLY A CA 1
ATOM 1405 C C . GLY A 1 190 ? -12.597 -8.448 17.453 1.00 77.44 190 GLY A C 1
ATOM 1406 O O . GLY A 1 190 ? -11.717 -8.656 18.290 1.00 77.44 190 GLY A O 1
ATOM 1407 N N . ASN A 1 191 ? -13.566 -9.338 17.229 1.00 66.69 191 ASN A N 1
ATOM 1408 C CA . ASN A 1 191 ? -13.578 -10.652 17.852 1.00 66.69 191 ASN A CA 1
ATOM 1409 C C . ASN A 1 191 ? -12.636 -11.579 17.084 1.00 66.69 191 ASN A C 1
ATOM 1411 O O . ASN A 1 191 ? -12.775 -11.755 15.873 1.00 66.69 191 ASN A O 1
ATOM 1415 N N . ILE A 1 192 ? -11.680 -12.169 17.805 1.00 52.25 192 ILE A N 1
ATOM 1416 C CA . ILE A 1 192 ? -10.670 -13.092 17.284 1.00 52.25 192 ILE A CA 1
ATOM 1417 C C . ILE A 1 192 ? -11.379 -14.328 16.715 1.00 52.25 192 ILE A C 1
ATOM 1419 O O . ILE A 1 192 ? -11.581 -15.328 17.398 1.00 52.25 192 ILE A O 1
ATOM 1423 N N . SER A 1 193 ? -11.764 -14.261 15.448 1.00 42.00 193 SER A N 1
ATOM 1424 C CA . SER A 1 193 ? -11.803 -15.434 14.595 1.00 42.00 193 SER A CA 1
ATOM 1425 C C . SER A 1 193 ? -10.473 -15.477 13.856 1.00 42.00 193 SER A C 1
ATOM 1427 O O . SER A 1 193 ? -9.958 -14.438 13.442 1.00 42.00 193 SER A O 1
ATOM 1429 N N . LEU A 1 194 ? -9.897 -16.677 13.798 1.00 43.25 194 LEU A N 1
ATOM 1430 C CA . LEU A 1 194 ? -8.615 -17.020 13.184 1.00 43.25 194 LEU A CA 1
ATOM 1431 C C . LEU A 1 194 ? -8.348 -16.254 11.875 1.00 43.25 194 LEU A C 1
ATOM 1433 O O . LEU A 1 194 ? -9.298 -15.909 11.168 1.00 43.25 194 LEU A O 1
ATOM 1437 N N . PRO A 1 195 ? -7.065 -16.001 11.538 1.00 40.75 195 PRO A N 1
ATOM 1438 C CA . PRO A 1 195 ? -6.698 -15.210 10.370 1.00 40.75 195 PRO A CA 1
ATOM 1439 C C . PRO A 1 195 ? -7.478 -15.693 9.143 1.00 40.75 195 PRO A C 1
ATOM 1441 O O . PRO A 1 195 ? -7.524 -16.905 8.906 1.00 40.75 195 PRO A O 1
ATOM 1444 N N . PRO A 1 196 ? -8.102 -14.787 8.367 1.00 43.94 196 PRO A N 1
ATOM 1445 C CA . PRO A 1 196 ? -8.735 -15.189 7.127 1.00 43.94 196 PRO A CA 1
ATOM 1446 C C . PRO A 1 196 ? -7.672 -15.870 6.275 1.00 43.94 196 PRO A C 1
ATOM 1448 O O . PRO A 1 196 ? -6.592 -15.321 6.045 1.00 43.94 196 PRO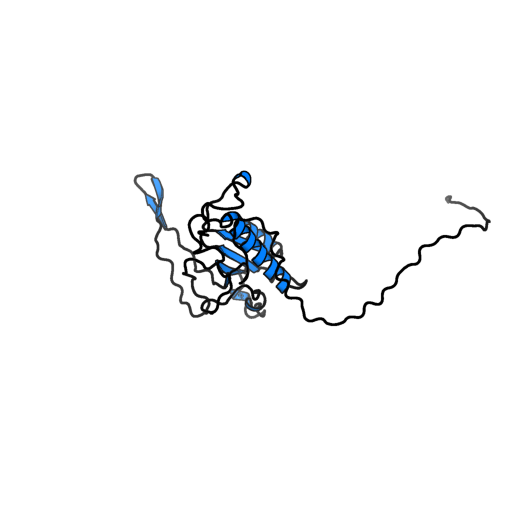 A O 1
ATOM 1451 N N . THR A 1 197 ? -7.966 -17.093 5.846 1.00 41.59 197 THR A N 1
ATOM 1452 C CA . THR A 1 197 ? -7.187 -17.766 4.817 1.00 41.59 197 THR A CA 1
ATOM 1453 C C . THR A 1 197 ? -7.087 -16.802 3.643 1.00 41.59 197 THR A C 1
ATOM 1455 O O . THR A 1 197 ? -8.111 -16.293 3.182 1.00 41.59 197 THR A O 1
ATOM 1458 N N . ALA A 1 198 ? -5.861 -16.496 3.213 1.00 40.25 198 ALA A N 1
ATOM 1459 C CA . ALA A 1 198 ? -5.641 -15.704 2.013 1.00 40.25 198 ALA A CA 1
ATOM 1460 C C . ALA A 1 198 ? -6.530 -16.260 0.895 1.00 40.25 198 ALA A C 1
ATOM 1462 O O . ALA A 1 198 ? -6.635 -17.481 0.743 1.00 40.25 198 ALA A O 1
ATOM 1463 N N . VAL A 1 199 ? -7.187 -15.380 0.137 1.00 43.09 199 VAL A N 1
ATOM 1464 C CA . VAL A 1 199 ? -7.930 -15.793 -1.055 1.00 43.09 199 VAL A CA 1
ATOM 1465 C C . VAL A 1 199 ? -6.900 -16.256 -2.081 1.00 43.09 199 VAL A C 1
ATOM 1467 O O . VAL A 1 199 ? -6.415 -15.487 -2.903 1.00 43.09 199 VAL A O 1
ATOM 1470 N N . VAL A 1 200 ? -6.527 -17.529 -1.997 1.00 40.91 200 VAL A N 1
ATOM 1471 C CA . VAL A 1 200 ? -5.859 -18.248 -3.069 1.00 40.91 200 VAL A CA 1
ATOM 1472 C C . VAL A 1 200 ? -6.982 -18.699 -3.986 1.00 40.91 200 VAL A C 1
ATOM 1474 O O . VAL A 1 200 ? -7.629 -19.715 -3.739 1.00 40.91 200 VAL A O 1
ATOM 1477 N N . THR A 1 201 ? -7.264 -17.933 -5.036 1.00 35.50 201 THR A N 1
ATOM 1478 C CA . THR A 1 201 ? -7.935 -18.524 -6.192 1.00 35.50 201 THR A CA 1
ATOM 1479 C C . THR A 1 201 ? -6.959 -19.537 -6.765 1.00 35.50 201 THR A C 1
ATOM 1481 O O . THR A 1 201 ? -5.917 -19.166 -7.307 1.00 35.50 201 THR A O 1
ATOM 1484 N N . SER A 1 202 ? -7.256 -20.814 -6.561 1.00 36.16 202 SER A N 1
ATOM 1485 C CA . SER A 1 202 ? -6.508 -21.914 -7.146 1.00 36.16 202 SER A CA 1
ATOM 1486 C C . SER A 1 202 ? -6.422 -21.730 -8.668 1.00 36.16 202 SER A C 1
ATOM 1488 O O . SER A 1 202 ? -7.441 -21.450 -9.307 1.00 36.16 202 SER A O 1
ATOM 1490 N N . PRO A 1 203 ? -5.231 -21.872 -9.278 1.00 42.75 203 PRO A N 1
ATOM 1491 C CA . PRO A 1 203 ? -5.135 -21.958 -10.727 1.00 42.75 203 PRO A CA 1
ATOM 1492 C C . PRO A 1 203 ? -5.882 -23.214 -11.218 1.00 42.75 203 PRO A C 1
ATOM 1494 O O . PRO A 1 203 ? -5.962 -24.205 -10.481 1.00 42.75 203 PRO A O 1
ATOM 1497 N N . PRO A 1 204 ? -6.445 -23.202 -12.443 1.00 34.59 204 PRO A N 1
ATOM 1498 C CA . PRO A 1 204 ? -7.121 -24.367 -13.001 1.00 34.59 204 PRO A CA 1
ATOM 1499 C C . PRO A 1 204 ? -6.167 -25.565 -13.013 1.00 34.59 204 PRO A C 1
ATOM 1501 O O . PRO A 1 204 ? -5.018 -25.465 -13.441 1.00 34.59 204 PRO A O 1
ATOM 1504 N N . SER A 1 205 ? -6.654 -26.696 -12.507 1.00 34.16 205 SER A N 1
ATOM 1505 C CA . SER A 1 205 ? -5.900 -27.939 -12.385 1.00 34.16 205 SER A CA 1
ATOM 1506 C C . SER A 1 205 ? -5.431 -28.430 -13.754 1.00 34.16 205 SER A C 1
ATOM 1508 O O . SER A 1 205 ? -6.210 -29.014 -14.509 1.00 34.16 205 SER A O 1
ATOM 1510 N N . VAL A 1 206 ? -4.150 -28.250 -14.060 1.00 38.69 206 VAL A N 1
ATOM 1511 C CA . VAL A 1 206 ? -3.470 -29.081 -15.054 1.00 38.69 206 VAL A CA 1
ATOM 1512 C C . VAL A 1 206 ? -2.957 -30.304 -14.305 1.00 38.69 206 VAL A C 1
ATOM 1514 O O . VAL A 1 206 ? -2.113 -30.196 -13.418 1.00 38.69 206 VAL A O 1
ATOM 1517 N N . GLN A 1 207 ? -3.524 -31.470 -14.614 1.00 33.69 207 GLN A N 1
ATOM 1518 C CA . GLN A 1 207 ? -3.029 -32.754 -14.129 1.00 33.69 207 GLN A CA 1
ATOM 1519 C C . GLN A 1 207 ? -1.638 -33.006 -14.717 1.00 33.69 207 GLN A C 1
ATOM 1521 O O . GLN A 1 207 ? -1.511 -33.475 -15.845 1.00 33.69 207 GLN A O 1
ATOM 1526 N N . THR A 1 208 ? -0.589 -32.728 -13.952 1.00 34.72 208 THR A N 1
ATOM 1527 C CA . THR A 1 208 ? 0.739 -33.287 -14.209 1.00 34.72 208 THR A CA 1
ATOM 1528 C C . THR A 1 208 ? 0.913 -34.505 -13.314 1.00 34.72 208 THR A C 1
ATOM 1530 O O . THR A 1 208 ? 1.024 -34.405 -12.093 1.00 34.72 208 THR A O 1
ATOM 1533 N N . THR A 1 209 ? 0.894 -35.685 -13.925 1.00 31.06 209 THR A N 1
ATOM 1534 C CA . THR A 1 209 ? 1.227 -36.957 -13.283 1.00 31.06 209 THR A CA 1
ATOM 1535 C C . THR A 1 209 ? 2.655 -36.912 -12.746 1.00 31.06 209 THR A C 1
ATOM 1537 O O . THR A 1 209 ? 3.612 -36.929 -13.518 1.00 31.06 209 THR A O 1
ATOM 1540 N N . VAL A 1 210 ? 2.801 -36.874 -11.422 1.00 31.20 210 VAL A N 1
ATOM 1541 C CA . VAL A 1 210 ? 4.079 -37.072 -10.733 1.00 31.20 210 VAL A CA 1
ATOM 1542 C C . VAL A 1 210 ? 4.222 -38.562 -10.429 1.00 31.20 210 VAL A C 1
ATOM 1544 O O . VAL A 1 210 ? 3.576 -39.087 -9.523 1.00 31.20 210 VAL A O 1
ATOM 1547 N N . THR A 1 211 ? 5.064 -39.264 -11.183 1.00 33.38 211 THR A N 1
ATOM 1548 C CA . THR A 1 211 ? 5.552 -40.596 -10.801 1.00 33.38 211 THR A CA 1
ATOM 1549 C C . THR A 1 211 ? 6.510 -40.457 -9.621 1.00 33.38 211 THR A C 1
ATOM 1551 O O . THR A 1 211 ? 7.622 -39.953 -9.760 1.00 33.38 211 THR A O 1
ATOM 1554 N N . SER A 1 212 ? 6.050 -40.891 -8.450 1.00 28.97 212 SER A N 1
ATOM 1555 C CA . SER A 1 212 ? 6.840 -41.025 -7.228 1.00 28.97 212 SER A CA 1
ATOM 1556 C C . SER A 1 212 ? 7.860 -42.159 -7.380 1.00 28.97 212 SER A C 1
ATOM 1558 O O . SER A 1 212 ? 7.479 -43.298 -7.638 1.00 28.97 212 SER A O 1
ATOM 1560 N N . ILE A 1 213 ? 9.151 -41.863 -7.204 1.00 34.28 213 ILE A N 1
ATOM 1561 C CA . ILE A 1 213 ? 10.168 -42.883 -6.922 1.00 34.28 213 ILE A CA 1
ATOM 1562 C C . ILE A 1 213 ? 10.404 -42.840 -5.416 1.00 34.28 213 ILE A C 1
ATOM 1564 O O . ILE A 1 213 ? 11.115 -41.976 -4.904 1.00 34.28 213 ILE A O 1
ATOM 1568 N N . ALA A 1 214 ? 9.756 -43.757 -4.706 1.00 31.61 214 ALA A N 1
ATOM 1569 C CA . ALA A 1 214 ? 10.001 -44.004 -3.299 1.00 31.61 214 ALA A CA 1
ATOM 1570 C C . ALA A 1 214 ? 11.036 -45.128 -3.134 1.00 31.61 214 ALA A C 1
ATOM 1572 O O . ALA A 1 214 ? 10.966 -46.159 -3.798 1.00 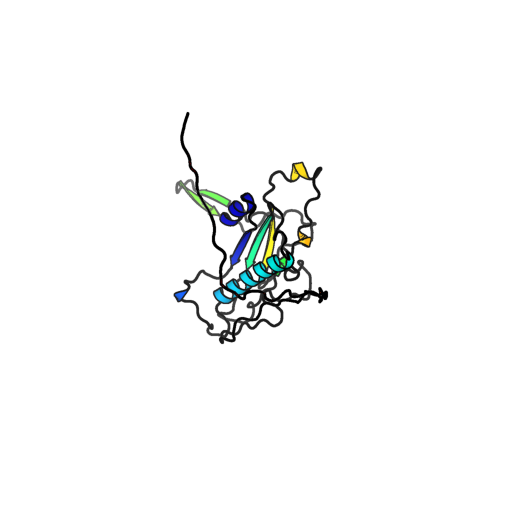31.61 214 ALA A O 1
ATOM 1573 N N . THR A 1 215 ? 11.927 -44.912 -2.163 1.00 35.03 215 THR A N 1
ATOM 1574 C CA . THR A 1 215 ? 12.652 -45.906 -1.351 1.00 35.03 215 THR A CA 1
ATOM 1575 C C . THR A 1 215 ? 13.655 -46.837 -2.028 1.00 35.03 215 THR A C 1
ATOM 1577 O O . THR A 1 215 ? 13.266 -47.799 -2.669 1.00 35.03 215 THR A O 1
ATOM 1580 N N . LEU A 1 216 ? 14.939 -46.661 -1.689 1.00 32.66 216 LEU A N 1
ATOM 1581 C CA . LEU A 1 216 ? 15.857 -47.764 -1.374 1.00 32.66 216 LEU A CA 1
ATOM 1582 C C . LEU A 1 216 ? 16.927 -47.257 -0.389 1.00 32.66 216 LEU A C 1
ATOM 1584 O O . LEU A 1 216 ? 17.958 -46.714 -0.774 1.00 32.66 216 LEU A O 1
ATOM 1588 N N . VAL A 1 217 ? 16.661 -47.435 0.906 1.00 32.38 217 VAL A N 1
ATOM 1589 C CA . VAL A 1 217 ? 17.688 -47.507 1.952 1.00 32.38 217 VAL A CA 1
ATOM 1590 C C . VAL A 1 217 ? 17.456 -48.828 2.669 1.00 32.38 217 VAL A C 1
ATOM 1592 O O . VAL A 1 217 ? 16.525 -48.933 3.460 1.00 32.38 217 VAL A O 1
ATOM 1595 N N . GLN A 1 218 ? 18.289 -49.835 2.403 1.00 30.69 218 GLN A N 1
ATOM 1596 C CA . GLN A 1 218 ? 18.505 -50.918 3.358 1.00 30.69 218 GLN A CA 1
ATOM 1597 C C . GLN A 1 218 ? 19.868 -51.579 3.137 1.00 30.69 218 GLN A C 1
ATOM 1599 O O . GLN A 1 218 ? 20.305 -51.808 2.014 1.00 30.69 218 GLN A O 1
ATOM 1604 N N . TRP A 1 219 ? 20.552 -51.797 4.254 1.00 30.09 219 TRP A N 1
ATOM 1605 C CA . TRP A 1 219 ? 21.932 -52.242 4.383 1.00 30.09 219 TRP A CA 1
ATOM 1606 C C . TRP A 1 219 ? 22.078 -53.759 4.176 1.00 30.09 219 TRP A C 1
ATOM 1608 O O . TRP A 1 219 ? 21.194 -54.511 4.579 1.00 30.09 219 TRP A O 1
ATOM 1618 N N . SER A 1 220 ? 23.248 -54.224 3.718 1.00 29.94 220 SER A N 1
ATOM 1619 C CA . SER A 1 220 ? 23.786 -55.529 4.138 1.00 29.94 220 SER A CA 1
ATOM 1620 C C . SER A 1 220 ? 25.316 -55.530 4.174 1.00 29.94 220 SER A C 1
ATOM 1622 O O . SER A 1 220 ? 25.981 -55.044 3.263 1.00 29.94 220 SER A O 1
ATOM 1624 N N . VAL A 1 221 ? 25.833 -56.088 5.262 1.00 33.06 221 VAL A N 1
ATOM 1625 C CA . VAL A 1 221 ? 27.228 -56.160 5.705 1.00 33.06 221 VAL A CA 1
ATOM 1626 C C . VAL A 1 221 ? 27.946 -57.363 5.063 1.00 33.06 221 VAL A C 1
ATOM 1628 O O . VAL A 1 221 ? 27.298 -58.362 4.763 1.00 33.06 221 VAL A O 1
ATOM 1631 N N . SER A 1 222 ? 29.282 -57.265 4.970 1.00 29.75 222 SER A N 1
ATOM 1632 C CA . SER A 1 222 ? 30.294 -58.349 4.996 1.00 29.75 222 SER A CA 1
ATOM 1633 C C . SER A 1 222 ? 31.096 -58.657 3.716 1.00 29.75 222 SER A C 1
ATOM 1635 O O . SER A 1 222 ? 30.655 -59.365 2.821 1.00 29.75 222 SER A O 1
ATOM 1637 N N . SER A 1 223 ? 32.367 -58.234 3.795 1.00 30.20 223 SER A N 1
ATOM 1638 C CA . SER A 1 223 ? 33.589 -59.021 3.547 1.00 30.20 223 SER A CA 1
ATOM 1639 C C . SER A 1 223 ? 33.992 -59.402 2.115 1.00 30.20 223 SER A C 1
ATOM 1641 O O . SER A 1 223 ? 33.547 -60.414 1.591 1.00 30.20 223 SER A O 1
ATOM 1643 N N . LEU A 1 224 ? 35.051 -58.756 1.607 1.00 31.81 224 LEU A N 1
ATOM 1644 C CA . LEU A 1 224 ? 36.266 -59.495 1.238 1.00 31.81 224 LEU A CA 1
ATOM 1645 C C . LEU A 1 224 ? 37.525 -58.611 1.335 1.00 31.81 224 LEU A C 1
ATOM 1647 O O . LEU A 1 224 ? 37.523 -57.430 1.008 1.00 31.81 224 LEU A O 1
ATOM 1651 N N . VAL A 1 225 ? 38.567 -59.240 1.863 1.00 34.06 225 VAL A N 1
ATOM 1652 C CA . VAL A 1 225 ? 39.909 -58.764 2.222 1.00 34.06 225 VAL A CA 1
ATOM 1653 C C . VAL A 1 225 ? 40.821 -58.668 0.981 1.00 34.06 225 VAL A C 1
ATOM 1655 O O . VAL A 1 225 ? 40.484 -59.245 -0.050 1.00 34.06 225 VAL A O 1
ATOM 1658 N N . LEU A 1 226 ? 42.013 -58.060 1.165 1.00 31.52 226 LEU A N 1
ATOM 1659 C CA . LEU A 1 226 ? 43.259 -58.138 0.356 1.00 31.52 226 LEU A CA 1
ATOM 1660 C C . LEU A 1 226 ? 43.398 -57.013 -0.698 1.00 31.52 226 LEU A C 1
ATOM 1662 O O . LEU A 1 226 ? 42.521 -56.860 -1.531 1.00 31.52 226 LEU A O 1
ATOM 1666 N N . GLY A 1 227 ? 44.438 -56.175 -0.794 1.00 32.34 227 GLY A N 1
ATOM 1667 C CA . GLY A 1 227 ? 45.766 -56.003 -0.180 1.00 32.34 227 GLY A CA 1
ATOM 1668 C C . GLY A 1 227 ? 46.420 -54.771 -0.869 1.00 32.34 227 GLY A C 1
ATOM 1669 O O . GLY A 1 227 ? 46.122 -54.505 -2.027 1.00 32.34 227 GLY A O 1
ATOM 1670 N N . LEU A 1 228 ? 47.086 -53.861 -0.146 1.00 32.88 228 LEU A N 1
ATOM 1671 C CA . LEU A 1 228 ? 48.553 -53.758 0.053 1.00 32.88 228 LEU A CA 1
ATOM 1672 C C . LEU A 1 228 ? 49.181 -52.646 -0.843 1.00 32.88 228 LEU A C 1
ATOM 1674 O O . LEU A 1 228 ? 49.193 -52.782 -2.056 1.00 32.88 228 LEU A O 1
ATOM 1678 N N . VAL A 1 229 ? 49.430 -51.441 -0.286 1.00 33.50 229 VAL A N 1
ATOM 1679 C CA . VAL A 1 229 ? 50.753 -50.793 -0.000 1.00 33.50 229 VAL A CA 1
ATOM 1680 C C . VAL A 1 229 ? 51.599 -50.525 -1.267 1.00 33.50 229 VAL A C 1
ATOM 1682 O O . VAL A 1 229 ? 51.883 -51.453 -2.007 1.00 33.50 229 VAL A O 1
ATOM 1685 N N . VAL A 1 230 ? 51.908 -49.275 -1.654 1.00 34.97 230 VAL A N 1
ATOM 1686 C CA . VAL A 1 230 ? 53.104 -48.417 -1.375 1.00 34.97 230 VAL A CA 1
ATOM 1687 C C . VAL A 1 230 ? 52.798 -47.081 -2.108 1.00 34.97 230 VAL A C 1
ATOM 1689 O O . VAL A 1 230 ? 52.225 -47.133 -3.187 1.00 34.97 230 VAL A O 1
ATOM 1692 N N . GLY A 1 231 ? 53.061 -45.842 -1.682 1.00 33.47 231 GLY A N 1
ATOM 1693 C CA . GLY A 1 231 ? 54.070 -45.253 -0.805 1.00 33.47 231 GLY A CA 1
ATOM 1694 C C . GLY A 1 231 ? 54.704 -44.065 -1.556 1.00 33.47 231 GLY A C 1
ATOM 1695 O O . GLY A 1 231 ? 55.282 -44.237 -2.623 1.00 33.47 231 GLY A O 1
ATOM 1696 N N . VAL A 1 232 ? 54.536 -42.858 -1.017 1.00 36.69 232 VAL A N 1
ATOM 1697 C CA . VAL A 1 232 ? 55.228 -41.614 -1.406 1.00 36.69 232 VAL A CA 1
ATOM 1698 C C . VAL A 1 232 ? 56.733 -41.761 -1.121 1.00 36.69 232 VAL A C 1
ATOM 1700 O O . VAL A 1 232 ? 57.054 -42.381 -0.113 1.00 36.69 232 VAL A O 1
ATOM 1703 N N . ILE A 1 233 ? 57.624 -41.192 -1.956 1.00 35.53 233 ILE A N 1
ATOM 1704 C CA . ILE A 1 233 ? 58.825 -40.384 -1.595 1.00 35.53 233 ILE A CA 1
ATOM 1705 C C . ILE A 1 233 ? 59.732 -40.143 -2.832 1.00 35.53 233 ILE A C 1
ATOM 1707 O O . ILE A 1 233 ? 60.188 -41.076 -3.480 1.00 35.53 233 ILE A O 1
ATOM 1711 N N . MET A 1 234 ? 59.957 -38.849 -3.099 1.00 30.08 234 MET A N 1
ATOM 1712 C CA . MET A 1 234 ? 61.155 -38.126 -3.578 1.00 30.08 234 MET A CA 1
ATOM 1713 C C . MET A 1 234 ? 62.193 -38.812 -4.489 1.00 30.08 234 MET A C 1
ATOM 1715 O O . MET A 1 234 ? 62.881 -39.750 -4.091 1.00 30.08 234 MET A O 1
ATOM 1719 N N . SER A 1 235 ? 62.466 -38.161 -5.624 1.00 42.72 235 SER A N 1
ATOM 1720 C CA . SER A 1 235 ? 63.810 -37.777 -6.099 1.00 42.72 235 SER A CA 1
ATOM 1721 C C . SER A 1 235 ? 63.684 -36.531 -6.969 1.00 42.72 235 SER A C 1
ATOM 1723 O O . SER A 1 235 ? 62.722 -36.497 -7.769 1.00 42.72 235 SER A O 1
#

Sequence (235 aa):
MGATYVAIERGIPAMAFWTGNDAIPYSSLNSSTKVGFQDPATINGRLASNLAQAFIAKANGDRVLPEGYGVTVDLPYITSETSDECTNPPFVLTRSTQDLGVKVAYNHKSGVFNRMHTGTGYNEDDTNTVGTVNPKCLSAVTVFALDYDAARRRQCFNLADVTAVIPVLVHANGTAPLIGGLGANASISGNISLPPTAVVTSPPSVQTTVTSIATLVQWSVSSLVLGLVVGVIMS